Protein AF-0000000086051801 (afdb_homodimer)

Sequence (318 aa):
MKIIECPNLAPHGEIQTTNNCHLMLNDLSISDPLVLQMEPLRSIASLQKLIISLNDELVSFPNEAEQWFLKVSSSLCHLEFSHFKSLQSLPSTLESLSSLQSLFINSVPMLRELPNLPPSLKRLFILRDCHPELKERYREDGGSDRHKIAHIPLIYIRCMKIIECPNLAPHGEIQTTNNCHLMLNDLSISDPLVLQMEPLRSIASLQKLIISLNDELVSFPNEAEQWFLKVSSSLCHLEFSHFKSLQSLPSTLESLSSLQSLFINSVPMLRELPNLPPSLKRLFILRDCHPELKERYREDGGSDRHKIAHIPLIYIRC

Radius of gyration: 22.56 Å; Cα contacts (8 Å, |Δi|>4): 728; chains: 2; bounding box: 33×71×48 Å

Structure (mmCIF, N/CA/C/O backbone):
data_AF-0000000086051801-model_v1
#
loop_
_entity.id
_entity.type
_entity.pdbx_description
1 polymer 'Disease 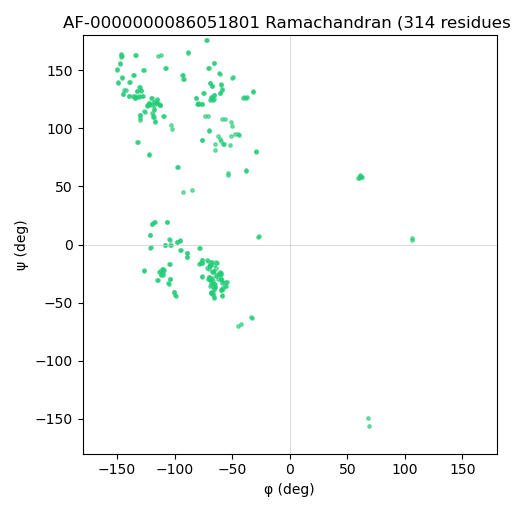resistance protein'
#
loop_
_atom_site.group_PDB
_atom_site.id
_atom_site.type_symbol
_atom_site.label_atom_id
_atom_site.label_alt_id
_atom_site.label_comp_id
_atom_site.label_asym_id
_atom_site.label_entity_id
_atom_site.label_seq_id
_atom_site.pdbx_PDB_ins_code
_atom_site.Cartn_x
_atom_site.Cartn_y
_atom_site.Cartn_z
_atom_site.occupancy
_atom_site.B_iso_or_equiv
_atom_site.auth_seq_id
_atom_site.auth_comp_id
_atom_site.auth_asym_id
_atom_site.auth_atom_id
_atom_site.pdbx_PDB_model_num
ATOM 1 N N . MET A 1 1 ? -4.926 -15.766 12.305 1 24.59 1 MET A N 1
ATOM 2 C CA . MET A 1 1 ? -4.156 -15.344 11.133 1 24.59 1 MET A CA 1
ATOM 3 C C . MET A 1 1 ? -2.799 -14.789 11.547 1 24.59 1 MET A C 1
ATOM 5 O O . MET A 1 1 ? -2.721 -13.82 12.305 1 24.59 1 MET A O 1
ATOM 9 N N . LYS A 1 2 ? -1.839 -15.617 11.516 1 34 2 LYS A N 1
ATOM 10 C CA . LYS A 1 2 ? -0.485 -15.336 11.984 1 34 2 LYS A CA 1
ATOM 11 C C . LYS A 1 2 ? 0.119 -14.148 11.234 1 34 2 LYS A C 1
ATOM 13 O O . LYS A 1 2 ? 0.13 -14.133 10 1 34 2 LYS A O 1
ATOM 18 N N . ILE A 1 3 ? 0.196 -13.141 11.969 1 34.06 3 ILE A N 1
ATOM 19 C CA . ILE A 1 3 ? 0.936 -11.977 11.508 1 34.06 3 ILE A CA 1
ATOM 20 C C . ILE A 1 3 ? 2.291 -12.406 10.953 1 34.06 3 ILE A C 1
ATOM 22 O O . ILE A 1 3 ? 3.102 -13 11.672 1 34.06 3 ILE A O 1
ATOM 26 N N . ILE A 1 4 ? 2.326 -12.586 9.688 1 38.5 4 ILE A N 1
ATOM 27 C CA . ILE A 1 4 ? 3.635 -12.844 9.094 1 38.5 4 ILE A CA 1
ATOM 28 C C . ILE A 1 4 ? 4.586 -11.695 9.422 1 38.5 4 ILE A C 1
ATOM 30 O O . ILE A 1 4 ? 4.367 -10.555 9 1 38.5 4 ILE A O 1
ATOM 34 N N . GLU A 1 5 ? 5.23 -11.852 10.625 1 42.25 5 GLU A N 1
ATOM 35 C CA . GLU A 1 5 ? 6.246 -10.859 10.961 1 42.25 5 GLU A CA 1
ATOM 36 C C . GLU A 1 5 ? 7.473 -11 10.07 1 42.25 5 GLU A C 1
ATOM 38 O O . GLU A 1 5 ? 8.023 -12.094 9.922 1 42.25 5 GLU A O 1
ATOM 43 N N . CYS A 1 6 ? 7.504 -10.18 9.07 1 50.5 6 CYS A N 1
ATOM 44 C CA . CYS A 1 6 ? 8.742 -10.117 8.297 1 50.5 6 CYS A CA 1
ATOM 45 C C . CYS A 1 6 ? 9.906 -9.648 9.164 1 50.5 6 CYS A C 1
ATOM 47 O O . CYS A 1 6 ? 9.852 -8.562 9.742 1 50.5 6 CYS A O 1
ATOM 49 N N . PRO A 1 7 ? 10.648 -10.586 9.75 1 47.59 7 PRO A N 1
ATOM 50 C CA . PRO A 1 7 ? 11.688 -10.273 10.742 1 47.59 7 PRO A CA 1
ATOM 51 C C . PRO A 1 7 ? 12.562 -9.094 10.32 1 47.59 7 PRO A C 1
ATOM 53 O O . PRO A 1 7 ? 12.992 -8.312 11.172 1 47.59 7 PRO A O 1
ATOM 56 N N . ASN A 1 8 ? 13.359 -9.25 9.352 1 44.44 8 ASN A N 1
ATOM 57 C CA . ASN A 1 8 ? 14.516 -8.43 9.016 1 44.44 8 ASN A CA 1
ATOM 58 C C . ASN A 1 8 ? 14.125 -7.215 8.188 1 44.44 8 ASN A C 1
ATOM 60 O O . ASN A 1 8 ? 14.414 -7.156 6.988 1 44.44 8 ASN A O 1
ATOM 64 N N . LEU A 1 9 ? 13.227 -6.734 8.688 1 40.19 9 LEU A N 1
ATOM 65 C CA . LEU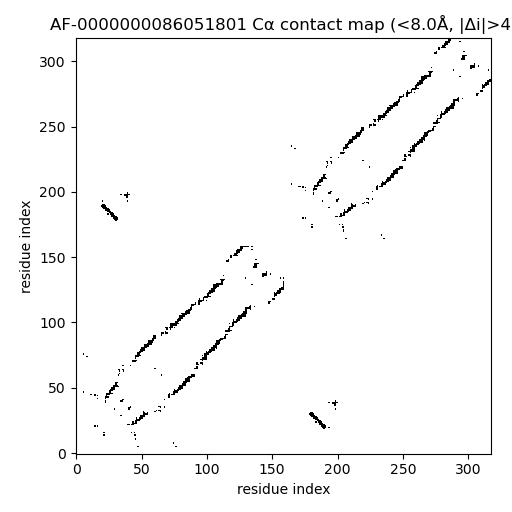 A 1 9 ? 12.867 -5.543 7.922 1 40.19 9 LEU A CA 1
ATOM 66 C C . LEU A 1 9 ? 13.977 -4.496 7.996 1 40.19 9 LEU A C 1
ATOM 68 O O . LEU A 1 9 ? 14.258 -3.959 9.07 1 40.19 9 LEU A O 1
ATOM 72 N N . ALA A 1 10 ? 15.016 -4.613 7.195 1 39.47 10 ALA A N 1
ATOM 73 C CA . ALA A 1 10 ? 15.852 -3.414 7.105 1 39.47 10 ALA A CA 1
ATOM 74 C C . ALA A 1 10 ? 14.992 -2.154 7.047 1 39.47 10 ALA A C 1
ATOM 76 O O . ALA A 1 10 ? 13.883 -2.172 6.496 1 39.47 10 ALA A O 1
ATOM 77 N N . PRO A 1 11 ? 15.297 -1.278 7.945 1 37.5 11 PRO A N 1
ATOM 78 C CA . PRO A 1 11 ? 14.609 0.005 7.805 1 37.5 11 PRO A CA 1
ATOM 79 C C . PRO A 1 11 ? 14.445 0.427 6.344 1 37.5 11 PRO A C 1
ATOM 81 O O . PRO A 1 11 ? 15.25 0.047 5.492 1 37.5 11 PRO A O 1
ATOM 84 N N . HIS A 1 12 ? 13.219 0.72 5.953 1 38.44 12 HIS A N 1
ATOM 85 C CA . HIS A 1 12 ? 12.906 1.268 4.637 1 38.44 12 HIS A CA 1
ATOM 86 C C . HIS A 1 12 ? 14.07 2.102 4.105 1 38.44 12 HIS A C 1
ATOM 88 O O . HIS A 1 12 ? 14.453 3.104 4.711 1 38.44 12 HIS A O 1
ATOM 94 N N . GLY A 1 13 ? 15.047 1.443 3.6 1 34.19 13 GLY A N 1
ATOM 95 C CA . GLY A 1 13 ? 16.094 2.236 2.967 1 34.19 13 GLY A CA 1
ATOM 96 C C . GLY A 1 13 ? 15.562 3.514 2.336 1 34.19 13 GLY A C 1
ATOM 97 O O . GLY A 1 13 ? 14.375 3.615 2.018 1 34.19 13 GLY A O 1
ATOM 98 N N . GLU A 1 14 ? 16.234 4.594 2.619 1 35.94 14 GLU A N 1
ATOM 99 C CA . GLU A 1 14 ? 16.094 5.855 1.904 1 35.94 14 GLU A CA 1
ATOM 100 C C . GLU A 1 14 ? 15.898 5.625 0.408 1 35.94 14 GLU A C 1
ATOM 102 O O . GLU A 1 14 ? 16.828 5.176 -0.278 1 35.94 14 GLU A O 1
ATOM 107 N N . ILE A 1 15 ? 14.844 5.008 0.062 1 39.12 15 ILE A N 1
ATOM 108 C CA . ILE A 1 15 ? 14.656 4.84 -1.374 1 39.12 15 ILE A CA 1
ATOM 109 C C . ILE A 1 15 ? 14.953 6.156 -2.092 1 39.12 15 ILE A C 1
ATOM 111 O O . ILE A 1 15 ? 14.297 7.168 -1.847 1 39.12 15 ILE A O 1
ATOM 115 N N . GLN A 1 16 ? 16.141 6.203 -2.518 1 35.09 16 GLN A N 1
ATOM 116 C CA . GLN A 1 16 ? 16.594 7.242 -3.43 1 35.09 16 GLN A CA 1
ATOM 117 C C . GLN A 1 16 ? 15.711 7.32 -4.668 1 35.09 16 GLN A C 1
ATOM 119 O O . GLN A 1 16 ? 15.719 6.414 -5.504 1 35.09 16 GLN A O 1
ATOM 124 N N . THR A 1 17 ? 14.445 7.574 -4.547 1 39.44 17 THR A N 1
ATOM 125 C CA . THR A 1 17 ? 13.688 7.734 -5.781 1 39.44 17 THR A CA 1
ATOM 126 C C . THR A 1 17 ? 14.367 8.742 -6.707 1 39.44 17 THR A C 1
ATOM 128 O O . THR A 1 17 ? 14.883 9.766 -6.254 1 39.44 17 THR A O 1
ATOM 131 N N . THR A 1 18 ? 14.93 8.352 -7.629 1 40.22 18 THR A N 1
ATOM 132 C CA . THR A 1 18 ? 15.414 9.305 -8.625 1 40.22 18 THR A CA 1
ATOM 133 C C . THR A 1 18 ? 14.461 10.484 -8.75 1 40.22 18 THR A C 1
ATOM 135 O O . THR A 1 18 ? 14.891 11.609 -9.023 1 40.22 18 THR A O 1
ATOM 138 N N . ASN A 1 19 ? 13.109 10.211 -9.195 1 47.28 19 ASN A N 1
ATOM 139 C CA . ASN A 1 19 ? 12.156 11.32 -9.227 1 47.28 19 ASN A CA 1
ATOM 140 C C . ASN A 1 19 ? 11.594 11.602 -7.836 1 47.28 19 ASN A C 1
ATOM 142 O O . ASN A 1 19 ? 11.492 10.695 -7.004 1 47.28 19 ASN A O 1
ATOM 146 N N . ASN A 1 20 ? 11.766 12.836 -7.262 1 52.94 20 ASN A N 1
ATOM 147 C CA . ASN A 1 20 ? 11.422 13.508 -6.016 1 52.94 20 ASN A CA 1
ATOM 148 C C . ASN A 1 20 ? 10.156 12.922 -5.395 1 52.94 20 ASN A C 1
ATOM 150 O O . ASN A 1 20 ? 9.523 13.555 -4.551 1 52.94 20 ASN A O 1
ATOM 154 N N . CYS A 1 21 ? 9.641 11.742 -6.059 1 60.72 21 CYS A N 1
ATOM 155 C CA . CYS A 1 21 ? 8.391 11.273 -5.465 1 60.72 21 CYS A CA 1
ATOM 156 C C . CYS A 1 21 ? 8.625 10.07 -4.57 1 60.72 21 CYS A C 1
ATOM 158 O O . CYS A 1 21 ? 9.148 9.047 -5.02 1 60.72 21 CYS A O 1
ATOM 160 N N . HIS A 1 22 ? 8.672 10.375 -3.344 1 77.31 22 HIS A N 1
ATOM 161 C CA . HIS A 1 22 ? 8.758 9.328 -2.334 1 77.31 22 HIS A CA 1
ATOM 162 C C . HIS A 1 22 ? 7.441 8.562 -2.215 1 77.31 22 HIS A C 1
ATOM 164 O O . HIS A 1 22 ? 6.375 9.172 -2.098 1 77.31 22 HIS A O 1
ATOM 170 N N . LEU A 1 23 ? 7.484 7.277 -2.664 1 83.81 23 LEU A N 1
ATOM 171 C CA . LEU A 1 23 ? 6.332 6.398 -2.496 1 83.81 23 LEU A CA 1
ATOM 172 C C . LEU A 1 23 ? 6.719 5.133 -1.739 1 83.81 23 LEU A C 1
ATOM 174 O O . LEU A 1 23 ? 7.672 4.441 -2.119 1 83.81 23 LEU A O 1
ATOM 178 N N . MET A 1 24 ? 6.016 4.992 -0.566 1 86.38 24 MET A N 1
ATOM 179 C CA . MET A 1 24 ? 6.266 3.785 0.218 1 86.38 24 MET A CA 1
ATOM 180 C C . MET A 1 24 ? 4.953 3.107 0.604 1 86.38 24 MET A C 1
ATOM 182 O O . MET A 1 24 ? 3.977 3.781 0.939 1 86.38 24 MET A O 1
ATOM 186 N N . LEU A 1 25 ? 4.965 1.851 0.436 1 88.69 25 LEU A N 1
ATOM 187 C CA . LEU A 1 25 ? 3.857 1.028 0.908 1 88.69 25 LEU A CA 1
ATOM 188 C C . LEU A 1 25 ? 4.352 -0.338 1.371 1 88.69 25 LEU A C 1
ATOM 190 O O . LEU A 1 25 ? 5.48 -0.732 1.062 1 88.69 25 LEU A O 1
ATOM 194 N N . ASN A 1 26 ? 3.463 -0.992 2.184 1 90.06 26 ASN A N 1
ATOM 195 C CA . ASN A 1 26 ? 3.881 -2.281 2.723 1 90.06 26 ASN A CA 1
ATOM 196 C C . ASN A 1 26 ? 3.184 -3.439 2.012 1 90.06 26 ASN A C 1
ATOM 198 O O . ASN A 1 26 ? 3.736 -4.535 1.916 1 90.06 26 ASN A O 1
ATOM 202 N N . ASP A 1 27 ? 2.047 -3.24 1.64 1 93.56 27 ASP A N 1
ATOM 203 C CA . ASP A 1 27 ? 1.262 -4.289 0.996 1 93.56 27 ASP A CA 1
ATOM 204 C C . ASP A 1 27 ? 0.531 -3.752 -0.233 1 93.56 27 ASP A C 1
ATOM 206 O O . ASP A 1 27 ? 0.137 -2.584 -0.265 1 93.56 27 ASP A O 1
ATOM 210 N N . LEU A 1 28 ? 0.42 -4.625 -1.182 1 93.38 28 LEU A N 1
ATOM 211 C CA . LEU A 1 28 ? -0.239 -4.273 -2.434 1 93.38 28 LEU A CA 1
ATOM 212 C C . LEU A 1 28 ? -1.008 -5.465 -2.998 1 93.38 28 LEU A C 1
ATOM 214 O O . LEU A 1 28 ? -0.506 -6.59 -2.996 1 93.38 28 LEU A O 1
ATOM 218 N N . SER A 1 29 ? -2.26 -5.285 -3.344 1 93.94 29 SER A N 1
ATOM 219 C CA . SER A 1 29 ? -3.064 -6.273 -4.055 1 93.94 29 SER A CA 1
ATOM 220 C C . SER A 1 29 ? -3.516 -5.742 -5.414 1 93.94 29 SER A C 1
ATOM 222 O O . SER A 1 29 ? -4.137 -4.68 -5.496 1 93.94 29 SER A O 1
ATOM 224 N N . ILE A 1 30 ? -3.182 -6.441 -6.43 1 92.56 30 ILE A N 1
ATOM 225 C CA . ILE A 1 30 ? -3.527 -6.004 -7.777 1 92.56 30 ILE A CA 1
ATOM 226 C C . ILE A 1 30 ? -4.098 -7.176 -8.57 1 92.56 30 ILE A C 1
ATOM 228 O O . ILE A 1 30 ? -3.928 -8.336 -8.188 1 92.56 30 ILE A O 1
ATOM 232 N N . SER A 1 31 ? -4.785 -6.879 -9.695 1 92.38 31 SER A N 1
ATOM 233 C CA . SER A 1 31 ? -5.281 -7.938 -10.562 1 92.38 31 SER A CA 1
ATOM 234 C C . SER A 1 31 ? -4.418 -8.078 -11.812 1 92.38 31 SER A C 1
ATOM 236 O O . SER A 1 31 ? -4.305 -9.172 -12.375 1 92.38 31 SER A O 1
ATOM 238 N N . ASP A 1 32 ? -3.814 -7 -12.25 1 90.38 32 ASP A N 1
ATOM 239 C CA . ASP A 1 32 ? -3.002 -6.953 -13.461 1 90.38 32 ASP A CA 1
ATOM 240 C C . ASP A 1 32 ? -1.554 -6.59 -13.141 1 90.38 32 ASP A C 1
ATOM 242 O O . ASP A 1 32 ? -1.27 -5.465 -12.727 1 90.38 32 ASP A O 1
ATOM 246 N N . PRO A 1 33 ? -0.633 -7.547 -13.422 1 92.62 33 PRO A N 1
ATOM 247 C CA . PRO A 1 33 ? 0.768 -7.27 -13.094 1 92.62 33 PRO A CA 1
ATOM 248 C C . PRO A 1 33 ? 1.336 -6.094 -13.891 1 92.62 33 PRO A C 1
ATOM 250 O O . PRO A 1 33 ? 2.352 -5.512 -13.5 1 92.62 33 PRO A O 1
ATOM 253 N N . LEU A 1 34 ? 0.691 -5.676 -14.938 1 88.94 34 LEU A N 1
ATOM 254 C CA . LEU A 1 34 ? 1.187 -4.578 -15.758 1 88.94 34 LEU A CA 1
ATOM 255 C C . LEU A 1 34 ? 1.09 -3.252 -15.016 1 88.94 34 LEU A C 1
ATOM 257 O O . LEU A 1 34 ? 1.793 -2.295 -15.352 1 88.94 34 LEU A O 1
ATOM 261 N N . VAL A 1 35 ? 0.266 -3.234 -13.977 1 90.31 35 VAL A N 1
ATOM 262 C CA . VAL A 1 35 ? 0.092 -2.008 -13.203 1 90.31 35 VAL A CA 1
ATOM 263 C C . VAL A 1 35 ? 1.39 -1.668 -12.469 1 90.31 35 VAL A C 1
ATOM 265 O O . VAL A 1 35 ? 1.666 -0.498 -12.195 1 90.31 35 VAL A O 1
ATOM 268 N N . LEU A 1 36 ? 2.217 -2.678 -12.234 1 90.81 36 LEU A N 1
ATOM 269 C CA . LEU A 1 36 ? 3.48 -2.494 -11.531 1 90.81 36 LEU A CA 1
ATOM 270 C C . LEU A 1 36 ? 4.457 -1.676 -12.367 1 90.81 36 LEU A C 1
ATOM 272 O O . LEU A 1 36 ? 5.434 -1.136 -11.836 1 90.81 36 LEU A O 1
ATOM 276 N N . GLN A 1 37 ? 4.148 -1.545 -13.625 1 88.56 37 GLN A N 1
ATOM 277 C CA . GLN A 1 37 ? 5.027 -0.799 -14.523 1 88.56 37 GLN A CA 1
ATOM 278 C C . GLN A 1 37 ? 4.574 0.653 -14.656 1 88.56 37 GLN A C 1
ATOM 280 O O . GLN A 1 37 ? 5.234 1.456 -15.312 1 88.56 37 GLN A O 1
ATOM 285 N N . MET A 1 38 ? 3.494 0.929 -14.07 1 86.69 38 MET A N 1
ATOM 286 C CA . MET A 1 38 ? 2.963 2.287 -14.133 1 86.69 38 MET A CA 1
ATOM 287 C C . MET A 1 38 ? 3.451 3.117 -12.953 1 86.69 38 MET A C 1
ATOM 289 O O . MET A 1 38 ? 3.518 2.623 -11.82 1 86.69 38 MET A O 1
ATOM 293 N N . GLU A 1 39 ? 3.717 4.398 -13.336 1 85 39 GLU A N 1
ATOM 294 C CA . GLU A 1 39 ? 3.941 5.316 -12.227 1 85 39 GLU A CA 1
ATOM 295 C C . GLU A 1 39 ? 2.652 5.57 -11.453 1 85 39 GLU A C 1
ATOM 297 O O . GLU A 1 39 ? 1.566 5.598 -12.031 1 85 39 GLU A O 1
ATOM 302 N N . PRO A 1 40 ? 2.713 5.625 -10.133 1 85.44 40 PRO A N 1
ATOM 303 C CA . PRO A 1 40 ? 3.941 5.695 -9.336 1 85.44 40 PRO A CA 1
ATOM 304 C C . PRO A 1 40 ? 4.406 4.328 -8.844 1 85.44 40 PRO A C 1
ATOM 306 O O . PRO A 1 40 ? 5.453 4.223 -8.203 1 85.44 40 PRO A O 1
ATOM 309 N N . LEU A 1 41 ? 3.783 3.227 -9.188 1 88.81 41 LEU A N 1
ATOM 310 C CA . LEU A 1 41 ? 4.105 1.903 -8.664 1 88.81 41 LEU A CA 1
ATOM 311 C C . LEU A 1 41 ? 5.449 1.419 -9.203 1 88.81 41 LEU A C 1
ATOM 313 O O . LEU A 1 41 ? 6.176 0.7 -8.516 1 88.81 41 LEU A O 1
ATOM 317 N N . ARG A 1 42 ? 5.715 1.931 -10.359 1 88.69 42 ARG A N 1
ATOM 318 C CA . ARG A 1 42 ? 6.969 1.55 -11 1 88.69 42 ARG A CA 1
ATOM 319 C C . ARG A 1 42 ? 8.164 1.965 -10.141 1 88.69 42 ARG A C 1
ATOM 321 O O . ARG A 1 42 ? 9.195 1.293 -10.148 1 88.69 42 ARG A O 1
ATOM 328 N N . SER A 1 43 ? 7.98 2.961 -9.336 1 84.88 43 SER A N 1
ATOM 329 C CA . SER A 1 43 ? 9.102 3.57 -8.617 1 84.88 43 SER A CA 1
ATOM 330 C C . SER A 1 43 ? 9.211 3.027 -7.199 1 84.88 43 SER A C 1
ATOM 332 O O . SER A 1 43 ? 10.094 3.438 -6.441 1 84.88 43 SER A O 1
ATOM 334 N N . ILE A 1 44 ? 8.367 2.119 -6.875 1 88.06 44 ILE A N 1
ATOM 335 C CA . ILE A 1 44 ? 8.438 1.515 -5.547 1 88.06 44 ILE A CA 1
ATOM 336 C C . ILE A 1 44 ? 9.734 0.717 -5.414 1 88.06 44 ILE A C 1
ATOM 338 O O . ILE A 1 44 ? 10.062 -0.096 -6.281 1 88.06 44 ILE A O 1
ATOM 342 N N . ALA A 1 45 ? 10.422 1.075 -4.277 1 84.69 45 ALA A N 1
ATOM 343 C CA . ALA A 1 45 ? 11.703 0.396 -4.102 1 84.69 45 ALA A CA 1
ATOM 344 C C . ALA A 1 45 ? 11.602 -0.698 -3.041 1 84.69 45 ALA A C 1
ATOM 346 O O . ALA A 1 45 ? 12.477 -1.562 -2.947 1 84.69 45 ALA A O 1
ATOM 347 N N . SER A 1 46 ? 10.594 -0.607 -2.303 1 90.31 46 SER A N 1
ATOM 348 C CA . SER A 1 46 ? 10.438 -1.592 -1.238 1 90.31 46 SER A CA 1
ATOM 349 C C . SER A 1 46 ? 8.969 -1.96 -1.042 1 90.31 46 SER A C 1
ATOM 351 O O . SER A 1 46 ? 8.094 -1.088 -1.057 1 90.31 46 SER A O 1
ATOM 353 N N . LEU A 1 47 ? 8.703 -3.213 -0.949 1 94 47 LEU A N 1
ATOM 354 C CA . LEU A 1 47 ? 7.379 -3.783 -0.725 1 94 47 LEU A CA 1
ATOM 355 C C . LEU A 1 47 ? 7.473 -5.09 0.058 1 94 47 LEU A C 1
ATOM 357 O O . LEU A 1 47 ? 8.344 -5.922 -0.217 1 94 47 LEU A O 1
ATOM 361 N N . GLN A 1 48 ? 6.566 -5.293 0.995 1 95.81 48 GLN A N 1
ATOM 362 C CA . GLN A 1 48 ? 6.688 -6.48 1.836 1 95.81 48 GLN A CA 1
ATOM 363 C C . GLN A 1 48 ? 5.746 -7.586 1.368 1 95.81 48 GLN A C 1
ATOM 365 O O . GLN A 1 48 ? 6.102 -8.766 1.396 1 95.81 48 GLN A O 1
ATOM 370 N N . LYS A 1 49 ? 4.605 -7.188 1.029 1 97.06 49 LYS A N 1
ATOM 371 C CA . LYS A 1 49 ? 3.584 -8.156 0.655 1 97.06 49 LYS A CA 1
ATOM 372 C C . LYS A 1 49 ? 2.922 -7.777 -0.666 1 97.06 49 LYS A C 1
ATOM 374 O O . LYS A 1 49 ? 2.447 -6.652 -0.827 1 97.06 49 LYS A O 1
ATOM 379 N N . LEU A 1 50 ? 2.896 -8.734 -1.598 1 96.88 50 LEU A N 1
ATOM 380 C CA . LEU A 1 50 ? 2.254 -8.523 -2.891 1 96.88 50 LEU A CA 1
ATOM 381 C C . LEU A 1 50 ? 1.269 -9.641 -3.199 1 96.88 50 LEU A C 1
ATOM 383 O O . LEU A 1 50 ? 1.612 -10.82 -3.096 1 96.88 50 LEU A O 1
ATOM 387 N N . ILE A 1 51 ? 0.042 -9.266 -3.525 1 96.75 51 ILE A N 1
ATOM 388 C CA . ILE A 1 51 ? -0.988 -10.195 -3.963 1 96.75 51 ILE A CA 1
ATOM 389 C C . ILE A 1 51 ? -1.428 -9.852 -5.383 1 96.75 51 ILE A C 1
ATOM 391 O O . ILE A 1 51 ? -1.838 -8.719 -5.656 1 96.75 51 ILE A O 1
ATOM 395 N N . ILE A 1 52 ? -1.271 -10.781 -6.277 1 95.88 52 ILE A N 1
ATOM 396 C CA . ILE A 1 52 ? -1.79 -10.633 -7.633 1 95.88 52 ILE A CA 1
ATOM 397 C C . ILE A 1 52 ? -2.898 -11.656 -7.875 1 95.88 52 ILE A C 1
ATOM 399 O O . ILE A 1 52 ? -2.678 -12.867 -7.746 1 95.88 52 ILE A O 1
ATOM 403 N N . SER A 1 53 ? -4.07 -11.133 -8.188 1 95.25 53 SER A N 1
ATOM 404 C CA . SER A 1 53 ? -5.188 -12.07 -8.219 1 95.25 53 SER A CA 1
ATOM 405 C C . SER A 1 53 ? -6.211 -11.68 -9.281 1 95.25 53 SER A C 1
ATOM 407 O O . SER A 1 53 ? -6.129 -10.594 -9.852 1 95.25 53 SER A O 1
ATOM 409 N N . LEU A 1 54 ? -7.074 -12.578 -9.633 1 91.31 54 LEU A N 1
ATOM 410 C CA . LEU A 1 54 ? -8.266 -12.359 -10.445 1 91.31 54 LEU A CA 1
ATOM 411 C C . LEU A 1 54 ? -7.898 -11.867 -11.836 1 91.31 54 LEU A C 1
ATOM 413 O O . LEU A 1 54 ? -8.391 -10.828 -12.281 1 91.31 54 LEU A O 1
ATOM 417 N N . ASN A 1 55 ? -7.113 -12.688 -12.484 1 92.81 55 ASN A N 1
ATOM 418 C CA . ASN A 1 55 ? -6.73 -12.406 -13.867 1 92.81 55 ASN A CA 1
ATOM 419 C C . ASN A 1 55 ? -6.953 -13.617 -14.766 1 92.81 55 ASN A C 1
ATOM 421 O O . ASN A 1 55 ? -6.234 -14.609 -14.672 1 92.81 55 ASN A O 1
ATOM 425 N N . ASP A 1 56 ? -7.871 -13.594 -15.664 1 92.31 56 ASP A N 1
ATOM 426 C CA . ASP A 1 56 ? -8.273 -14.727 -16.5 1 92.31 56 ASP A CA 1
ATOM 427 C C . ASP A 1 56 ? -7.449 -14.789 -17.781 1 92.31 56 ASP A C 1
ATOM 429 O O . ASP A 1 56 ? -7.449 -15.805 -18.469 1 92.31 56 ASP A O 1
ATOM 433 N N . GLU A 1 57 ? -6.707 -13.734 -18.031 1 93.31 57 GLU A N 1
ATOM 434 C CA . GLU A 1 57 ? -6.148 -13.602 -19.375 1 93.31 57 GLU A CA 1
ATOM 435 C C . GLU A 1 57 ? -4.637 -13.812 -19.375 1 93.31 57 GLU A C 1
ATOM 437 O O . GLU A 1 57 ? -4.062 -14.234 -20.375 1 93.31 57 GLU A O 1
ATOM 442 N N . LEU A 1 58 ? -3.988 -13.594 -18.312 1 94.75 58 LEU A N 1
ATOM 443 C CA . LEU A 1 58 ? -2.529 -13.625 -18.281 1 94.75 58 LEU A CA 1
ATOM 444 C C . LEU A 1 58 ? -2.012 -15.047 -18.469 1 94.75 58 LEU A C 1
ATOM 446 O O . LEU A 1 58 ? -2.42 -15.961 -17.766 1 94.75 58 LEU A O 1
ATOM 450 N N . VAL A 1 59 ? -1.188 -15.234 -19.422 1 96.81 59 VAL A N 1
ATOM 451 C CA . VAL A 1 59 ? -0.634 -16.547 -19.75 1 96.81 59 VAL A CA 1
ATOM 452 C C . VAL A 1 59 ? 0.762 -16.672 -19.141 1 96.81 59 VAL A C 1
ATOM 454 O O . VAL A 1 59 ? 1.126 -17.734 -18.625 1 96.81 59 VAL A O 1
ATOM 457 N N . SER A 1 60 ? 1.484 -15.594 -19.312 1 96.31 60 SER A N 1
ATOM 458 C CA . SER A 1 60 ? 2.82 -15.492 -18.734 1 96.31 60 SER A CA 1
ATOM 459 C C . SER A 1 60 ? 3.143 -14.047 -18.344 1 96.31 60 SER A C 1
ATOM 461 O O . SER A 1 60 ? 2.578 -13.109 -18.906 1 96.31 60 SER A O 1
ATOM 463 N N . PHE A 1 61 ? 4.023 -13.859 -17.438 1 95.44 61 PHE A N 1
ATOM 464 C CA . PHE A 1 61 ? 4.383 -12.516 -17 1 95.44 61 PHE A CA 1
ATOM 465 C C . PHE A 1 61 ? 5.262 -11.828 -18.047 1 95.44 61 PHE A C 1
ATOM 467 O O . PHE A 1 61 ? 6.25 -12.406 -18.5 1 95.44 61 PHE A O 1
ATOM 474 N N . PRO A 1 62 ? 4.855 -10.617 -18.359 1 92.44 62 PRO A N 1
ATOM 475 C CA . PRO A 1 62 ? 5.707 -9.852 -19.266 1 92.44 62 PRO A CA 1
ATOM 476 C C . PRO A 1 62 ? 7.066 -9.516 -18.656 1 92.44 62 PRO A C 1
ATOM 478 O O . PRO A 1 62 ? 7.207 -9.461 -17.438 1 92.44 62 PRO A O 1
ATOM 481 N N . ASN A 1 63 ? 8.023 -9.289 -19.531 1 91.81 63 ASN A N 1
ATOM 482 C CA . ASN A 1 63 ? 9.383 -8.977 -19.125 1 91.81 63 ASN A CA 1
ATOM 483 C C . ASN A 1 63 ? 9.422 -7.762 -18.203 1 91.81 63 ASN A C 1
ATOM 485 O O . ASN A 1 63 ? 10.172 -7.738 -17.234 1 91.81 63 ASN A O 1
ATOM 489 N N . GLU A 1 64 ? 8.57 -6.852 -18.469 1 88.69 64 GLU A N 1
ATOM 490 C CA . GLU A 1 64 ? 8.531 -5.621 -17.672 1 88.69 64 GLU A CA 1
ATOM 491 C C . GLU A 1 64 ? 8.094 -5.902 -16.25 1 88.69 64 GLU A C 1
ATOM 493 O O . GLU A 1 64 ? 8.672 -5.363 -15.297 1 88.69 64 GLU A O 1
ATOM 498 N N . ALA A 1 65 ? 7.141 -6.723 -16.109 1 89.94 65 ALA A N 1
ATOM 499 C CA . ALA A 1 65 ? 6.668 -7.078 -14.773 1 89.94 65 ALA A CA 1
ATOM 500 C C . ALA A 1 65 ? 7.711 -7.906 -14.023 1 89.94 65 ALA A C 1
ATOM 502 O O . ALA A 1 65 ? 7.902 -7.73 -12.82 1 89.94 65 ALA A O 1
ATOM 503 N N . GLU A 1 66 ? 8.383 -8.711 -14.766 1 93.5 66 GLU A N 1
ATOM 504 C CA . GLU A 1 66 ? 9.43 -9.531 -14.148 1 93.5 66 GLU A CA 1
ATOM 505 C C . GLU A 1 66 ? 10.562 -8.664 -13.617 1 93.5 66 GLU A C 1
ATOM 507 O O . GLU A 1 66 ? 11.094 -8.93 -12.531 1 93.5 66 GLU A O 1
ATOM 512 N N . GLN A 1 67 ? 10.867 -7.594 -14.344 1 92.88 67 GLN A N 1
ATOM 513 C CA . GLN A 1 67 ? 11.93 -6.688 -13.93 1 92.88 67 GLN A CA 1
ATOM 514 C C . GLN A 1 67 ? 11.555 -5.941 -12.656 1 92.88 67 GLN A C 1
ATOM 516 O O . GLN A 1 67 ? 12.422 -5.641 -11.828 1 92.88 67 GLN A O 1
ATOM 521 N N . TRP A 1 68 ? 10.289 -5.672 -12.531 1 94.06 68 TRP A N 1
ATOM 522 C CA . TRP A 1 68 ? 9.812 -4.992 -11.328 1 94.06 68 TRP A CA 1
ATOM 523 C C . TRP A 1 68 ? 10.133 -5.809 -10.078 1 94.06 68 TRP A C 1
ATOM 525 O O . TRP A 1 68 ? 10.555 -5.258 -9.062 1 94.06 68 TRP A O 1
ATOM 535 N N . PHE A 1 69 ? 10 -7.16 -10.156 1 95.44 69 PHE A N 1
ATOM 536 C CA . PHE A 1 69 ? 10.266 -8.055 -9.039 1 95.44 69 PHE A CA 1
ATOM 537 C C . PHE A 1 69 ? 11.711 -7.93 -8.57 1 95.44 69 PHE A C 1
ATOM 539 O O . PHE A 1 69 ? 11.992 -8.039 -7.375 1 95.44 69 PHE A O 1
ATOM 546 N N . LEU A 1 70 ? 12.562 -7.605 -9.477 1 95.06 70 LEU A N 1
ATOM 547 C CA . LEU A 1 70 ? 13.977 -7.48 -9.117 1 95.06 70 LEU A CA 1
ATOM 548 C C . LEU A 1 70 ? 14.203 -6.273 -8.219 1 95.06 70 LEU A C 1
ATOM 550 O O . LEU A 1 70 ? 15.062 -6.305 -7.34 1 95.06 70 LEU A O 1
ATOM 554 N N . LYS A 1 71 ? 13.391 -5.266 -8.398 1 92.25 71 LYS A N 1
ATOM 555 C CA . LYS A 1 71 ? 13.531 -4.031 -7.629 1 92.25 71 LYS A CA 1
ATOM 556 C C . LYS A 1 71 ? 13.141 -4.242 -6.168 1 92.25 71 LYS A C 1
ATOM 558 O O . LYS A 1 71 ? 13.68 -3.592 -5.273 1 92.25 71 LYS A O 1
ATOM 563 N N . VAL A 1 72 ? 12.234 -5.18 -5.977 1 93.94 72 VAL A N 1
ATOM 564 C CA . VAL A 1 72 ? 11.742 -5.402 -4.617 1 93.94 72 VAL A CA 1
ATOM 565 C C . VAL A 1 72 ? 12.32 -6.703 -4.07 1 93.94 72 VAL A C 1
ATOM 567 O O . VAL A 1 72 ? 11.789 -7.273 -3.117 1 93.94 72 VAL A O 1
ATOM 570 N N . SER A 1 73 ? 13.406 -7.184 -4.672 1 96.25 73 SER A N 1
ATOM 571 C CA . SER A 1 73 ? 13.961 -8.516 -4.422 1 96.25 73 SER A CA 1
ATOM 572 C C . SER A 1 73 ? 14.445 -8.648 -2.982 1 96.25 73 SER A C 1
ATOM 574 O O . SER A 1 73 ? 14.391 -9.734 -2.402 1 96.25 73 SER A O 1
ATOM 576 N N . SER A 1 74 ? 14.828 -7.57 -2.322 1 96.38 74 SER A N 1
ATOM 577 C CA . SER A 1 74 ? 15.391 -7.641 -0.978 1 96.38 74 SER A CA 1
ATOM 578 C C . SER A 1 74 ? 14.375 -7.199 0.072 1 96.38 74 SER A C 1
ATOM 580 O O . SER A 1 74 ? 14.711 -7.082 1.253 1 96.38 74 SER A O 1
ATOM 582 N N . SER A 1 75 ? 13.125 -6.902 -0.353 1 95.44 75 SER A N 1
ATOM 583 C CA . SER A 1 75 ? 12.141 -6.414 0.612 1 95.44 75 SER A CA 1
ATOM 584 C C . SER A 1 75 ? 10.867 -7.25 0.579 1 95.44 75 SER A C 1
ATOM 586 O O . SER A 1 75 ? 10.148 -7.34 1.578 1 95.44 75 SER A O 1
ATOM 588 N N . LEU A 1 76 ? 10.625 -7.918 -0.489 1 96.81 76 LEU A N 1
ATOM 589 C CA . LEU A 1 76 ? 9.391 -8.68 -0.635 1 96.81 76 LEU A CA 1
ATOM 590 C C . LEU A 1 76 ? 9.453 -9.977 0.17 1 96.81 76 LEU A C 1
ATOM 592 O O . LEU A 1 76 ? 10.289 -10.844 -0.105 1 96.81 76 LEU A O 1
ATOM 596 N N . CYS A 1 77 ? 8.492 -10.148 1.138 1 97.75 77 CYS A N 1
ATOM 597 C CA . CYS A 1 77 ? 8.547 -11.297 2.035 1 97.75 77 CYS A CA 1
ATOM 598 C C . CYS A 1 77 ? 7.398 -12.258 1.764 1 97.75 77 CYS A C 1
ATOM 600 O O . CYS A 1 77 ? 7.512 -13.453 2.023 1 97.75 77 CYS A O 1
ATOM 602 N N . HIS A 1 78 ? 6.344 -11.711 1.23 1 98.25 78 HIS A N 1
ATOM 603 C CA . HIS A 1 78 ? 5.137 -12.5 0.997 1 98.25 78 HIS A CA 1
ATOM 604 C C . HIS A 1 78 ? 4.578 -12.25 -0.399 1 98.25 78 HIS A C 1
ATOM 606 O O . HIS A 1 78 ? 4.348 -11.102 -0.782 1 98.25 78 HIS A O 1
ATOM 612 N N . LEU A 1 79 ? 4.383 -13.367 -1.133 1 98.44 79 LEU A N 1
ATOM 613 C CA . LEU A 1 79 ? 3.879 -13.258 -2.498 1 98.44 79 LEU A CA 1
ATOM 614 C C . LEU A 1 79 ? 2.744 -14.25 -2.732 1 98.44 79 LEU A C 1
ATOM 616 O O . LEU A 1 79 ? 2.838 -15.414 -2.336 1 98.44 79 LEU A O 1
ATOM 620 N N . GLU A 1 80 ? 1.638 -13.75 -3.322 1 98.25 80 GLU A N 1
ATOM 621 C CA . GLU A 1 80 ? 0.501 -14.617 -3.625 1 98.25 80 GLU A CA 1
ATOM 622 C C . GLU A 1 80 ? 0.064 -14.469 -5.078 1 98.25 80 GLU A C 1
ATOM 624 O O . GLU A 1 80 ? -0.055 -13.352 -5.586 1 98.25 80 GLU A O 1
ATOM 629 N N . PHE A 1 81 ? -0.118 -15.562 -5.73 1 97.62 81 PHE A N 1
ATOM 630 C CA . PHE A 1 81 ? -0.811 -15.648 -7.012 1 97.62 81 PHE A CA 1
ATOM 631 C C . PHE A 1 81 ? -2.125 -16.406 -6.867 1 97.62 81 PHE A C 1
ATOM 633 O O . PHE A 1 81 ? -2.131 -17.594 -6.508 1 97.62 81 PHE A O 1
ATOM 640 N N . SER A 1 82 ? -3.18 -15.688 -7.203 1 96.62 82 SER A N 1
ATOM 641 C CA . SER A 1 82 ? -4.449 -16.359 -6.969 1 96.62 82 SER A CA 1
ATOM 642 C C . SER A 1 82 ? -5.43 -16.109 -8.109 1 96.62 82 SER A C 1
ATOM 644 O O . SER A 1 82 ? -5.512 -15 -8.633 1 96.62 82 SER A O 1
ATOM 646 N N . HIS A 1 83 ? -6.188 -17.125 -8.516 1 96 83 HIS A N 1
ATOM 647 C CA . HIS A 1 83 ? -7.293 -17.047 -9.469 1 96 83 HIS A CA 1
ATOM 648 C C . HIS A 1 83 ? -6.824 -16.547 -10.828 1 96 83 HIS A C 1
ATOM 650 O O . HIS A 1 83 ? -7.359 -15.562 -11.344 1 96 83 HIS A O 1
ATOM 656 N N . PHE A 1 84 ? -5.863 -17.359 -11.359 1 96 84 PHE A N 1
ATOM 657 C CA . PHE A 1 84 ? -5.41 -17.188 -12.734 1 96 84 PHE A CA 1
ATOM 658 C C . PHE A 1 84 ? -5.898 -18.328 -13.617 1 96 84 PHE A C 1
ATOM 660 O O . PHE A 1 84 ? -5.395 -19.438 -13.531 1 96 84 PHE A O 1
ATOM 667 N N . LYS A 1 85 ? -6.773 -18.094 -14.484 1 95.88 85 LYS A N 1
ATOM 668 C CA . LYS A 1 85 ? -7.383 -19.156 -15.281 1 95.88 85 LYS A CA 1
ATOM 669 C C . LYS A 1 85 ? -6.438 -19.641 -16.375 1 95.88 85 LYS A C 1
ATOM 671 O O . LYS A 1 85 ? -6.473 -20.797 -16.766 1 95.88 85 LYS A O 1
ATOM 676 N N . SER A 1 86 ? -5.527 -18.75 -16.828 1 97.25 86 SER A N 1
ATOM 677 C CA . SER A 1 86 ? -4.758 -19.078 -18.031 1 97.25 86 SER A CA 1
ATOM 678 C C . SER A 1 86 ? -3.262 -19.078 -17.734 1 97.25 86 SER A C 1
ATOM 680 O O . SER A 1 86 ? -2.457 -19.438 -18.594 1 97.25 86 SER A O 1
ATOM 682 N N . LEU A 1 87 ? -2.861 -18.75 -16.547 1 97.38 87 LEU A N 1
ATOM 683 C CA . LEU A 1 87 ? -1.45 -18.578 -16.219 1 97.38 87 LEU A CA 1
ATOM 684 C C . LEU A 1 87 ? -0.704 -19.906 -16.328 1 97.38 87 LEU A C 1
ATOM 686 O O . LEU A 1 87 ? -1.058 -20.875 -15.648 1 97.38 87 LEU A O 1
ATOM 690 N N . GLN A 1 88 ? 0.333 -19.922 -17.109 1 97.56 88 GLN A N 1
ATOM 691 C CA . GLN A 1 88 ? 1.056 -21.156 -17.375 1 97.56 88 GLN A CA 1
ATOM 692 C C . GLN A 1 88 ? 2.438 -21.141 -16.734 1 97.56 88 GLN A C 1
ATOM 694 O O . GLN A 1 88 ? 3.078 -22.172 -16.578 1 97.56 88 GLN A O 1
ATOM 699 N N . SER A 1 89 ? 2.844 -19.891 -16.484 1 97 89 SER A N 1
ATOM 700 C CA . SER A 1 89 ? 4.172 -19.781 -15.891 1 97 89 SER A CA 1
ATOM 701 C C . SER A 1 89 ? 4.25 -18.609 -14.922 1 97 89 SER A C 1
ATOM 703 O O . SER A 1 89 ? 3.633 -17.578 -15.148 1 97 89 SER A O 1
ATOM 705 N N . LEU A 1 90 ? 5.023 -18.828 -13.797 1 97.44 90 LEU A N 1
ATOM 706 C CA . LEU A 1 90 ? 5.34 -17.75 -12.867 1 97.44 90 LEU A CA 1
ATOM 707 C C . LEU A 1 90 ? 6.605 -17.016 -13.289 1 97.44 90 LEU A C 1
ATOM 709 O O . LEU A 1 90 ? 7.332 -17.484 -14.172 1 97.44 90 LEU A O 1
ATOM 713 N N . PRO A 1 91 ? 6.801 -15.844 -12.703 1 96.31 91 PRO A N 1
ATOM 714 C CA . PRO A 1 91 ? 8 -15.102 -13.078 1 96.31 91 PRO A CA 1
ATOM 715 C C . PRO A 1 91 ? 9.289 -15.875 -12.812 1 96.31 91 PRO A C 1
ATOM 717 O O . PRO A 1 91 ? 9.469 -16.422 -11.727 1 96.31 91 PRO A O 1
ATOM 720 N N . SER A 1 92 ? 10.172 -15.875 -13.797 1 95.62 92 SER A N 1
ATOM 721 C CA . SER A 1 92 ? 11.445 -16.578 -13.641 1 95.62 92 SER A CA 1
ATOM 722 C C . SER A 1 92 ? 12.344 -15.867 -12.625 1 95.62 92 SER A C 1
ATOM 724 O O . SER A 1 92 ? 13.266 -16.484 -12.078 1 95.62 92 SER A O 1
ATOM 726 N N . THR A 1 93 ? 12.047 -14.625 -12.336 1 96.31 93 THR A N 1
ATOM 727 C CA . THR A 1 93 ? 12.844 -13.797 -11.445 1 96.31 93 THR A CA 1
ATOM 728 C C . THR A 1 93 ? 12.57 -14.148 -9.984 1 96.31 93 THR A C 1
ATOM 730 O O . THR A 1 93 ? 13.219 -13.625 -9.078 1 96.31 93 THR A O 1
ATOM 733 N N . LEU A 1 94 ? 11.641 -15.078 -9.719 1 97.5 94 LEU A N 1
ATOM 734 C CA . LEU A 1 94 ? 11.305 -15.422 -8.344 1 97.5 94 LEU A CA 1
ATOM 735 C C . LEU A 1 94 ? 12.531 -15.914 -7.59 1 97.5 94 LEU A C 1
ATOM 737 O O . LEU A 1 94 ? 12.648 -15.688 -6.383 1 97.5 94 LEU A O 1
ATOM 741 N N . GLU A 1 95 ? 13.391 -16.562 -8.32 1 97.62 95 GLU A N 1
ATOM 742 C CA . GLU A 1 95 ? 14.602 -17.109 -7.707 1 97.62 95 GLU A CA 1
ATOM 743 C C . GLU A 1 95 ? 15.445 -16.016 -7.074 1 97.62 95 GLU A C 1
ATOM 745 O O . GLU A 1 95 ? 16.188 -16.266 -6.129 1 97.62 95 GLU A O 1
ATOM 750 N N . SER A 1 96 ? 15.273 -14.805 -7.574 1 97.12 96 SER A N 1
ATOM 751 C CA . SER A 1 96 ? 16.125 -13.695 -7.156 1 97.12 96 SER A CA 1
ATOM 752 C C . SER A 1 96 ? 15.539 -12.984 -5.934 1 97.12 96 SER A C 1
ATOM 754 O O . SER A 1 96 ? 16.156 -12.078 -5.387 1 97.12 96 SER A O 1
ATOM 756 N N . LEU A 1 97 ? 14.375 -13.344 -5.555 1 97.62 97 LEU A N 1
ATOM 757 C CA . LEU A 1 97 ? 13.734 -12.688 -4.414 1 97.62 97 LEU A CA 1
ATOM 758 C C . LEU A 1 97 ? 14.344 -13.18 -3.102 1 97.62 97 LEU A C 1
ATOM 760 O O . LEU A 1 97 ? 13.766 -14.039 -2.43 1 97.62 97 LEU A O 1
ATOM 764 N N . SER A 1 98 ? 15.367 -12.5 -2.65 1 97.62 98 SER A N 1
ATOM 765 C CA . SER A 1 98 ? 16.234 -12.992 -1.581 1 97.62 98 SER A CA 1
ATOM 766 C C . SER A 1 98 ? 15.555 -12.852 -0.219 1 97.62 98 SER A C 1
ATOM 768 O O . SER A 1 98 ? 16.016 -13.438 0.766 1 97.62 98 SER A O 1
ATOM 770 N N . SER A 1 99 ? 14.461 -12.086 -0.14 1 97.56 99 SER A N 1
ATOM 771 C CA . SER A 1 99 ? 13.789 -11.906 1.142 1 97.56 99 SER A CA 1
ATOM 772 C C . SER A 1 99 ? 12.453 -12.648 1.176 1 97.56 99 SER A C 1
ATOM 774 O O . SER A 1 99 ? 11.742 -12.617 2.182 1 97.56 99 SER A O 1
ATOM 776 N N . LEU A 1 100 ? 12.125 -13.297 0.105 1 98.19 100 LEU A N 1
ATOM 777 C CA . LEU A 1 100 ? 10.828 -13.969 0.03 1 98.19 100 LEU A CA 1
ATOM 778 C C . LEU A 1 100 ? 10.773 -15.141 1 1 98.19 100 LEU A C 1
ATOM 780 O O . LEU A 1 100 ? 11.617 -16.031 0.953 1 98.19 100 LEU A O 1
ATOM 784 N N . GLN A 1 101 ? 9.727 -15.164 1.854 1 98.5 101 GLN A N 1
ATOM 785 C CA . GLN A 1 101 ? 9.594 -16.203 2.869 1 98.5 101 GLN A CA 1
ATOM 786 C C . GLN A 1 101 ? 8.367 -17.062 2.605 1 98.5 101 GLN A C 1
ATOM 788 O O . GLN A 1 101 ? 8.352 -18.25 2.951 1 98.5 101 GLN A O 1
ATOM 793 N N . SER A 1 102 ? 7.352 -16.469 2.023 1 98.56 102 SER A N 1
ATOM 794 C CA . SER A 1 102 ? 6.102 -17.188 1.814 1 98.56 102 SER A CA 1
ATOM 795 C C . SER A 1 102 ? 5.582 -16.984 0.393 1 98.56 102 SER A C 1
ATOM 797 O O . SER A 1 102 ? 5.449 -15.859 -0.074 1 98.56 102 SER A O 1
ATOM 799 N N . LEU A 1 103 ? 5.32 -18.141 -0.246 1 98.56 103 LEU A N 1
ATOM 800 C CA . LEU A 1 103 ? 4.719 -18.141 -1.574 1 98.56 103 LEU A CA 1
ATOM 801 C C . LEU A 1 103 ? 3.406 -18.922 -1.574 1 98.56 103 LEU A C 1
ATOM 803 O O . LEU A 1 103 ? 3.377 -20.094 -1.2 1 98.56 103 LEU A O 1
ATOM 807 N N . PHE A 1 104 ? 2.367 -18.266 -1.942 1 98.44 104 PHE A N 1
ATOM 808 C CA . PHE A 1 104 ? 1.04 -18.859 -2.012 1 98.44 104 PHE A CA 1
ATOM 809 C C . PHE A 1 104 ? 0.534 -18.891 -3.449 1 98.44 104 PHE A C 1
ATOM 811 O O . PHE A 1 104 ? 0.489 -17.859 -4.121 1 98.44 104 PHE A O 1
ATOM 818 N N . ILE A 1 105 ? 0.179 -19.969 -3.922 1 97.94 105 ILE A N 1
ATOM 819 C CA . ILE A 1 105 ? -0.415 -20.188 -5.238 1 97.94 105 ILE A CA 1
ATOM 820 C C . ILE A 1 105 ? -1.772 -20.859 -5.09 1 97.94 105 ILE A C 1
ATOM 822 O O . ILE A 1 105 ? -1.867 -21.953 -4.523 1 97.94 105 ILE A O 1
ATOM 826 N N . ASN A 1 106 ? -2.785 -20.141 -5.605 1 97.12 106 ASN A N 1
ATOM 827 C CA . ASN A 1 106 ? -4.141 -20.656 -5.402 1 97.12 106 ASN A CA 1
ATOM 828 C C . ASN A 1 106 ? -4.969 -20.562 -6.68 1 97.12 106 ASN A C 1
ATOM 830 O O . ASN A 1 106 ? -5.113 -19.484 -7.262 1 97.12 106 ASN A O 1
ATOM 834 N N . SER A 1 107 ? -5.605 -21.688 -7.125 1 96.94 107 SER A N 1
ATOM 835 C CA . SER A 1 107 ? -6.52 -21.703 -8.266 1 96.94 107 SER A CA 1
ATOM 836 C C . SER A 1 107 ? -5.82 -21.25 -9.539 1 96.94 107 SER A C 1
ATOM 838 O O . SER A 1 107 ? -6.285 -20.328 -10.219 1 96.94 107 SER A O 1
ATOM 840 N N . VAL A 1 108 ? -4.73 -21.953 -9.883 1 96.69 108 VAL A N 1
ATOM 841 C CA . VAL A 1 108 ? -3.971 -21.719 -11.109 1 96.69 108 VAL A CA 1
ATOM 842 C C . VAL A 1 108 ? -3.914 -23 -11.93 1 96.69 108 VAL A C 1
ATOM 844 O O . VAL A 1 108 ? -2.861 -23.641 -12.023 1 96.69 108 VAL A O 1
ATOM 847 N N . PRO A 1 109 ? -4.969 -23.359 -12.617 1 97.25 109 PRO A N 1
ATOM 848 C CA . PRO A 1 109 ? -5.164 -24.688 -13.211 1 97.25 109 PRO A CA 1
ATOM 849 C C . PRO A 1 109 ? -4.246 -24.938 -14.406 1 97.25 109 PRO A C 1
ATOM 851 O O . PRO A 1 109 ? -4.082 -26.094 -14.828 1 97.25 109 PRO A O 1
ATOM 854 N N . MET A 1 110 ? -3.611 -23.922 -14.961 1 97.38 110 MET A N 1
ATOM 855 C CA . MET A 1 110 ? -2.807 -24.125 -16.156 1 97.38 110 MET A CA 1
ATOM 856 C C . MET A 1 110 ? -1.32 -24.141 -15.82 1 97.38 110 MET A C 1
ATOM 858 O O . MET A 1 110 ? -0.485 -24.391 -16.688 1 97.38 110 MET A O 1
ATOM 862 N N . LEU A 1 111 ? -0.992 -23.969 -14.555 1 97.38 111 LEU A N 1
ATOM 863 C CA . LEU A 1 111 ? 0.402 -23.984 -14.125 1 97.38 111 LEU A CA 1
ATOM 864 C C . LEU A 1 111 ? 0.92 -25.406 -14 1 97.38 111 LEU A C 1
ATOM 866 O O . LEU A 1 111 ? 0.415 -26.188 -13.188 1 97.38 111 LEU A O 1
ATOM 870 N N . ARG A 1 112 ? 1.956 -25.75 -14.703 1 96.38 112 ARG A N 1
ATOM 871 C CA . ARG A 1 112 ? 2.414 -27.141 -14.75 1 96.38 112 ARG A CA 1
ATOM 872 C C . ARG A 1 112 ? 3.738 -27.297 -14.016 1 96.38 112 ARG A C 1
ATOM 874 O O . ARG A 1 112 ? 4.125 -28.406 -13.664 1 96.38 112 ARG A O 1
ATOM 881 N N . GLU A 1 113 ? 4.395 -26.219 -13.906 1 96.75 113 GLU A N 1
ATOM 882 C CA . GLU A 1 113 ? 5.711 -26.297 -13.281 1 96.75 113 GLU A CA 1
ATOM 883 C C . GLU A 1 113 ? 6.059 -25 -12.562 1 96.75 113 GLU A C 1
ATOM 885 O O . GLU A 1 113 ? 5.543 -23.938 -12.906 1 96.75 113 GLU A O 1
ATOM 890 N N . LEU A 1 114 ? 6.844 -25.125 -11.539 1 97.62 114 LEU A N 1
ATOM 891 C CA . LEU A 1 114 ? 7.352 -23.969 -10.805 1 97.62 114 LEU A CA 1
ATOM 892 C C . LEU A 1 114 ? 8.711 -23.547 -11.344 1 97.62 114 LEU A C 1
ATOM 894 O O . LEU A 1 114 ? 9.484 -24.375 -11.828 1 97.62 114 LEU A O 1
ATOM 898 N N . PRO A 1 115 ? 8.914 -22.234 -11.305 1 97.12 115 PRO A N 1
ATOM 899 C CA . PRO A 1 115 ? 10.297 -21.812 -11.539 1 97.12 115 PRO A CA 1
ATOM 900 C C . PRO A 1 115 ? 11.227 -22.125 -10.375 1 97.12 115 PRO A C 1
ATOM 902 O O . PRO A 1 115 ? 10.781 -22.703 -9.367 1 97.12 115 PRO A O 1
ATOM 905 N N . ASN A 1 116 ? 12.531 -21.828 -10.609 1 97.62 116 ASN A N 1
ATOM 906 C CA . ASN A 1 116 ? 13.398 -21.906 -9.438 1 97.62 116 ASN A CA 1
ATOM 907 C C . ASN A 1 116 ? 12.938 -20.953 -8.344 1 97.62 116 ASN A C 1
ATOM 909 O O . ASN A 1 116 ? 12.516 -19.828 -8.625 1 97.62 116 ASN A O 1
ATOM 913 N N . LEU A 1 117 ? 12.977 -21.469 -7.105 1 98.44 117 LEU A N 1
ATOM 914 C CA . LEU A 1 117 ? 12.531 -20.672 -5.965 1 98.44 117 LEU A CA 1
ATOM 915 C C . LEU A 1 117 ? 13.711 -20.25 -5.109 1 98.44 117 LEU A C 1
ATOM 917 O O . LEU A 1 117 ? 14.766 -20.891 -5.133 1 98.44 117 LEU A O 1
ATOM 921 N N . PRO A 1 118 ? 13.539 -19.156 -4.473 1 98.06 118 PRO A N 1
ATOM 922 C CA . PRO A 1 118 ? 14.688 -18.656 -3.713 1 98.06 118 PRO A CA 1
ATOM 923 C C . PRO A 1 118 ? 15 -19.5 -2.484 1 98.06 118 PRO A C 1
ATOM 925 O O . PRO A 1 118 ? 14.094 -20.094 -1.895 1 98.06 118 PRO A O 1
ATOM 928 N N . PRO A 1 119 ? 16.281 -19.484 -2.123 1 97.81 119 PRO A N 1
ATOM 929 C CA . PRO A 1 119 ? 16.688 -20.25 -0.944 1 97.81 119 PRO A CA 1
ATOM 930 C C . PRO A 1 119 ? 16.047 -19.734 0.345 1 97.81 119 PRO A C 1
ATOM 932 O O . PRO A 1 119 ? 15.977 -20.453 1.338 1 97.81 119 PRO A O 1
ATOM 935 N N . SER A 1 120 ? 15.586 -18.531 0.346 1 98 120 SER A N 1
ATOM 936 C CA . SER A 1 120 ? 15.039 -17.906 1.548 1 98 120 SER A CA 1
ATOM 937 C C . SER A 1 120 ? 13.625 -18.406 1.832 1 98 120 SER A C 1
ATOM 939 O O . SER A 1 120 ? 13.094 -18.188 2.922 1 98 120 SER A O 1
ATOM 941 N N . LEU A 1 121 ? 12.992 -19.016 0.858 1 98.38 121 LEU A N 1
ATOM 942 C CA . LEU A 1 121 ? 11.594 -19.406 0.97 1 98.38 121 LEU A CA 1
ATOM 943 C C . LEU A 1 121 ? 11.398 -20.391 2.117 1 98.38 121 LEU A C 1
ATOM 945 O O . LEU A 1 121 ? 12.125 -21.391 2.217 1 98.38 121 LEU A O 1
ATOM 949 N N . LYS A 1 122 ? 10.398 -20.125 2.994 1 98.31 122 LYS A N 1
ATOM 950 C CA . LYS A 1 122 ? 10.141 -20.953 4.16 1 98.31 122 LYS A CA 1
ATOM 951 C C . LYS A 1 122 ? 8.797 -21.672 4.035 1 98.31 122 LYS A C 1
ATOM 953 O O . LYS A 1 122 ? 8.586 -22.719 4.652 1 98.31 122 LYS A O 1
ATOM 958 N N . ARG A 1 123 ? 7.922 -21.141 3.266 1 98.44 123 ARG A N 1
ATOM 959 C CA . ARG A 1 123 ? 6.578 -21.688 3.121 1 98.44 123 ARG A CA 1
ATOM 960 C C . ARG A 1 123 ? 6.121 -21.641 1.667 1 98.44 123 ARG A C 1
ATOM 962 O O . ARG A 1 123 ? 6.211 -20.594 1.016 1 98.44 123 ARG A O 1
ATOM 969 N N . LEU A 1 124 ? 5.691 -22.734 1.183 1 98.25 124 LEU A N 1
ATOM 970 C CA . LEU A 1 124 ? 5.094 -22.875 -0.141 1 98.25 124 LEU A CA 1
ATOM 971 C C . LEU A 1 124 ? 3.721 -23.531 -0.055 1 98.25 124 LEU A C 1
ATOM 973 O O . LEU A 1 124 ? 3.605 -24.672 0.37 1 98.25 124 LEU A O 1
ATOM 977 N N . PHE A 1 125 ? 2.748 -22.75 -0.407 1 97.81 125 PHE A N 1
ATOM 978 C CA . PHE A 1 125 ? 1.385 -23.266 -0.43 1 97.81 125 PHE A CA 1
ATOM 979 C C . PHE A 1 125 ? 0.83 -23.281 -1.85 1 97.81 125 PHE A C 1
ATOM 981 O O . PHE A 1 125 ? 0.793 -22.234 -2.51 1 97.81 125 PHE A O 1
ATOM 988 N N . ILE A 1 126 ? 0.446 -24.375 -2.334 1 97 126 ILE A N 1
ATOM 989 C CA . ILE A 1 126 ? -0.267 -24.547 -3.596 1 97 126 ILE A CA 1
ATOM 990 C C . ILE A 1 126 ? -1.631 -25.172 -3.34 1 97 126 ILE A C 1
ATOM 992 O O . ILE A 1 126 ? -1.715 -26.359 -2.982 1 97 126 ILE A O 1
ATOM 996 N N . LEU A 1 127 ? -2.658 -24.344 -3.582 1 95 127 LEU A N 1
ATOM 997 C CA . LEU A 1 127 ? -3.967 -24.766 -3.107 1 95 127 LEU A CA 1
ATOM 998 C C . LEU A 1 127 ? -4.996 -24.734 -4.234 1 95 127 LEU A C 1
ATOM 1000 O O . LEU A 1 127 ? -4.863 -23.938 -5.172 1 95 127 LEU A O 1
ATOM 1004 N N . ARG A 1 128 ? -5.969 -25.594 -4.148 1 92.81 128 ARG A N 1
ATOM 1005 C CA . ARG A 1 128 ? -7.172 -25.609 -4.973 1 92.81 128 ARG A CA 1
ATOM 1006 C C . ARG A 1 128 ? -6.84 -25.969 -6.418 1 92.81 128 ARG A C 1
ATOM 1008 O O . ARG A 1 128 ? -6.02 -26.859 -6.672 1 92.81 128 ARG A O 1
ATOM 1015 N N . ASP A 1 129 ? -7.488 -25.547 -7.457 1 92.38 129 ASP A N 1
ATOM 1016 C CA . ASP A 1 129 ? -7.457 -25.938 -8.859 1 92.38 129 ASP A CA 1
ATOM 1017 C C . ASP A 1 129 ? -6.062 -25.75 -9.453 1 92.38 129 ASP A C 1
ATOM 1019 O O . ASP A 1 129 ? -5.723 -24.672 -9.922 1 92.38 129 ASP A O 1
ATOM 1023 N N . CYS A 1 130 ? -5.219 -26.812 -9.344 1 90.75 130 CYS A N 1
ATOM 1024 C CA . CYS A 1 130 ? -3.922 -26.812 -10.016 1 90.75 130 CYS A CA 1
ATOM 1025 C C . CYS A 1 130 ? -3.855 -27.875 -11.094 1 90.75 130 CYS A C 1
ATOM 1027 O O . CYS A 1 130 ? -4.68 -28.797 -11.109 1 90.75 130 CYS A O 1
ATOM 1029 N N . HIS A 1 131 ? -2.965 -27.75 -11.922 1 94.56 131 HIS A N 1
ATOM 1030 C CA . HIS A 1 131 ? -2.766 -28.734 -12.977 1 94.56 131 HIS A CA 1
ATOM 1031 C C . HIS A 1 131 ? -2.279 -30.062 -12.398 1 94.56 131 HIS A C 1
ATOM 1033 O O . HIS A 1 131 ? -1.409 -30.094 -11.523 1 94.56 131 HIS A O 1
ATOM 1039 N N . PRO A 1 132 ? -2.803 -31.188 -12.844 1 93.94 132 PRO A N 1
ATOM 1040 C CA . PRO A 1 132 ? -2.375 -32.5 -12.344 1 93.94 132 PRO A CA 1
ATOM 1041 C C . PRO A 1 132 ? -0.869 -32.719 -12.477 1 93.94 132 PRO A C 1
ATOM 1043 O O . PRO A 1 132 ? -0.256 -33.344 -11.609 1 93.94 132 PRO A O 1
ATOM 1046 N N . GLU A 1 133 ? -0.301 -32.156 -13.492 1 95.62 133 GLU A N 1
ATOM 1047 C CA . GLU A 1 133 ? 1.134 -32.312 -13.703 1 95.62 133 GLU A CA 1
ATOM 1048 C C . GLU A 1 133 ? 1.939 -31.656 -12.594 1 95.62 133 GLU A C 1
ATOM 1050 O O . GLU A 1 133 ? 3.027 -32.125 -12.242 1 95.62 133 GLU A O 1
ATOM 1055 N N . LEU A 1 134 ? 1.42 -30.578 -12.102 1 95.94 134 LEU A N 1
ATOM 1056 C CA . LEU A 1 134 ? 2.105 -29.875 -11.023 1 95.94 134 LEU A CA 1
ATOM 1057 C C . LEU A 1 134 ? 2.145 -30.719 -9.758 1 95.94 134 LEU A C 1
ATOM 1059 O O . LEU A 1 134 ? 3.197 -30.859 -9.125 1 95.94 134 LEU A O 1
ATOM 1063 N N . LYS A 1 135 ? 1.009 -31.281 -9.469 1 92.69 135 LYS A N 1
ATOM 1064 C CA . LYS A 1 135 ? 0.903 -32.156 -8.297 1 92.69 135 LYS A CA 1
ATOM 1065 C C . LYS A 1 135 ? 1.863 -33.312 -8.398 1 92.69 135 LYS A C 1
ATOM 1067 O O . LYS A 1 135 ? 2.541 -33.656 -7.426 1 92.69 135 LYS A O 1
ATOM 1072 N N . GLU A 1 136 ? 1.9 -33.875 -9.531 1 94.88 136 GLU A N 1
ATOM 1073 C CA . GLU A 1 136 ? 2.744 -35.031 -9.758 1 94.88 136 GLU A CA 1
ATOM 1074 C C . GLU A 1 136 ? 4.223 -34.656 -9.688 1 94.88 136 GLU A C 1
ATOM 1076 O O . GLU A 1 136 ? 5.02 -35.406 -9.078 1 94.88 136 GLU A O 1
ATOM 1081 N N . ARG A 1 137 ? 4.625 -33.594 -10.219 1 95.5 137 ARG A N 1
ATOM 1082 C CA . ARG A 1 137 ? 6.016 -33.188 -10.328 1 95.5 137 ARG A CA 1
ATOM 1083 C C . ARG A 1 137 ? 6.609 -32.875 -8.953 1 95.5 137 ARG A C 1
ATOM 1085 O O . ARG A 1 137 ? 7.793 -33.125 -8.719 1 95.5 137 ARG A O 1
ATOM 1092 N N . TYR A 1 138 ? 5.742 -32.438 -8.07 1 96.75 138 TYR A N 1
ATOM 1093 C CA . TYR A 1 138 ? 6.273 -31.969 -6.797 1 96.75 138 TYR A CA 1
ATOM 1094 C C . TYR A 1 138 ? 5.746 -32.812 -5.641 1 96.75 138 TYR A C 1
ATOM 1096 O O . TYR A 1 138 ? 5.789 -32.375 -4.484 1 96.75 138 TYR A O 1
ATOM 1104 N N . ARG A 1 139 ? 5.289 -33.969 -5.984 1 93.56 139 ARG A N 1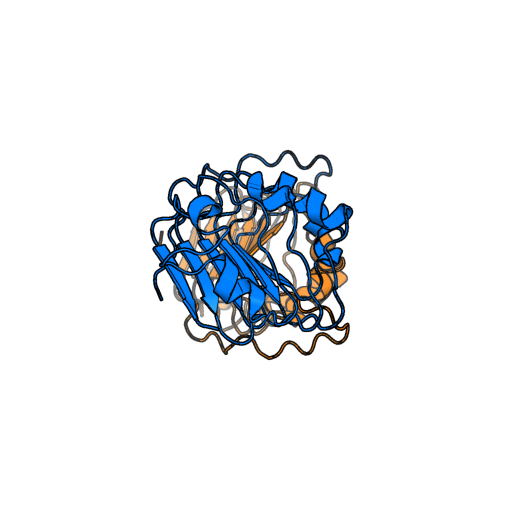
ATOM 1105 C CA . ARG A 1 139 ? 4.789 -34.875 -4.969 1 93.56 139 ARG A CA 1
ATOM 1106 C C . ARG A 1 139 ? 5.887 -35.25 -3.979 1 93.56 139 ARG A C 1
ATOM 1108 O O . ARG A 1 139 ? 7.055 -35.375 -4.355 1 93.56 139 ARG A O 1
ATOM 1115 N N . GLU A 1 140 ? 5.543 -35.469 -2.746 1 90.88 140 GLU A N 1
ATOM 1116 C CA . GLU A 1 140 ? 6.492 -35.75 -1.672 1 90.88 140 GLU A CA 1
ATOM 1117 C C . GLU A 1 140 ? 7.207 -37.062 -1.887 1 90.88 140 GLU A C 1
ATOM 1119 O O . GLU A 1 140 ? 8.398 -37.188 -1.598 1 90.88 140 GLU A O 1
ATOM 1124 N N . ASP A 1 141 ? 6.438 -37.969 -2.377 1 89.88 141 ASP A N 1
ATOM 1125 C CA . ASP A 1 141 ? 6.98 -39.344 -2.521 1 89.88 141 ASP A CA 1
ATOM 1126 C C . ASP A 1 141 ? 7.48 -39.562 -3.943 1 89.88 141 ASP A C 1
ATOM 1128 O O . ASP A 1 141 ? 6.895 -40.375 -4.684 1 89.88 141 ASP A O 1
ATOM 1132 N N . GLY A 1 142 ? 8.578 -38.844 -4.355 1 90.69 142 GLY A N 1
ATOM 1133 C CA . GLY A 1 142 ? 9.211 -39.281 -5.594 1 90.69 142 GLY A CA 1
ATOM 1134 C C . GLY A 1 142 ? 8.93 -38.344 -6.754 1 90.69 142 GLY A C 1
ATOM 1135 O O . GLY A 1 142 ? 9.102 -38.719 -7.918 1 90.69 142 GLY A O 1
ATOM 1136 N N . GLY A 1 143 ? 8.312 -37.312 -6.664 1 94.25 143 GLY A N 1
ATOM 1137 C CA . GLY A 1 143 ? 8.125 -36.375 -7.758 1 94.25 143 GLY A CA 1
ATOM 1138 C C . GLY A 1 143 ? 9.422 -36.031 -8.477 1 94.25 143 GLY A C 1
ATOM 1139 O O . GLY A 1 143 ? 10.484 -35.938 -7.852 1 94.25 143 GLY A O 1
ATOM 1140 N N . SER A 1 144 ? 9.328 -35.844 -9.773 1 96.75 144 SER A N 1
ATOM 1141 C CA . SER A 1 144 ? 10.5 -35.625 -10.609 1 96.75 144 SER A CA 1
ATOM 1142 C C . SER A 1 144 ? 11.234 -34.344 -10.195 1 96.75 144 SER A C 1
ATOM 1144 O O . SER A 1 144 ? 12.453 -34.281 -10.328 1 96.75 144 SER A O 1
ATOM 1146 N N . ASP A 1 145 ? 10.477 -33.375 -9.672 1 97.06 145 ASP A N 1
ATOM 1147 C CA . ASP A 1 145 ? 11.094 -32.094 -9.352 1 97.06 145 ASP A CA 1
ATOM 1148 C C . ASP A 1 145 ? 10.969 -31.797 -7.859 1 97.06 145 ASP A C 1
ATOM 1150 O O . ASP A 1 145 ? 11.109 -30.641 -7.445 1 97.06 145 ASP A O 1
ATOM 1154 N N . ARG A 1 146 ? 10.703 -32.812 -7.105 1 96.56 146 ARG A N 1
ATOM 1155 C CA . ARG A 1 146 ? 10.555 -32.625 -5.668 1 96.56 146 ARG A CA 1
ATOM 1156 C C . ARG A 1 146 ? 11.828 -32.031 -5.059 1 96.56 146 ARG A C 1
ATOM 1158 O O . ARG A 1 146 ? 11.766 -31.234 -4.125 1 96.56 146 ARG A O 1
ATOM 1165 N N . HIS A 1 147 ? 12.984 -32.438 -5.543 1 96.75 147 HIS A N 1
ATOM 1166 C CA . HIS A 1 147 ? 14.273 -32 -5.02 1 96.75 147 HIS A CA 1
ATOM 1167 C C . HIS A 1 147 ? 14.422 -30.484 -5.152 1 96.75 147 HIS A C 1
ATOM 1169 O O . HIS A 1 147 ? 15.156 -29.859 -4.379 1 96.75 147 HIS A O 1
ATOM 1175 N N . LYS A 1 148 ? 13.727 -29.844 -6.121 1 97.19 148 LYS A N 1
ATOM 1176 C CA . LYS A 1 148 ? 13.828 -28.406 -6.391 1 97.19 148 LYS A CA 1
ATOM 1177 C C . LYS A 1 148 ? 13.195 -27.594 -5.273 1 97.19 148 LYS A C 1
ATOM 1179 O O . LYS A 1 148 ? 13.477 -26.406 -5.121 1 97.19 148 LYS A O 1
ATOM 1184 N N . ILE A 1 149 ? 12.32 -28.203 -4.5 1 98 149 ILE A N 1
ATOM 1185 C CA . ILE A 1 149 ? 11.625 -27.453 -3.459 1 98 149 ILE A CA 1
ATOM 1186 C C . ILE A 1 149 ? 11.906 -28.078 -2.096 1 98 149 ILE A C 1
ATOM 1188 O O . ILE A 1 149 ? 11.297 -27.703 -1.093 1 98 149 ILE A O 1
ATOM 1192 N N . ALA A 1 150 ? 12.812 -29.031 -1.983 1 97.06 150 ALA A N 1
ATOM 1193 C CA . ALA A 1 150 ? 13.094 -29.812 -0.773 1 97.06 150 ALA A CA 1
ATOM 1194 C C . ALA A 1 150 ? 13.68 -28.922 0.319 1 97.06 150 ALA A C 1
ATOM 1196 O O . ALA A 1 150 ? 13.602 -29.25 1.506 1 97.06 150 ALA A O 1
ATOM 1197 N N . HIS A 1 151 ? 14.234 -27.844 -0.068 1 97.12 151 HIS A N 1
ATOM 1198 C CA . HIS A 1 151 ? 14.883 -26.953 0.887 1 97.12 151 HIS A CA 1
ATOM 1199 C C . HIS A 1 151 ? 13.859 -26.156 1.685 1 97.12 151 HIS A C 1
ATOM 1201 O O . HIS A 1 151 ? 14.203 -25.516 2.68 1 97.12 151 HIS A O 1
ATOM 1207 N N . ILE A 1 152 ? 12.641 -26.109 1.242 1 98.19 152 ILE A N 1
ATOM 1208 C CA . ILE A 1 152 ? 11.586 -25.328 1.884 1 98.19 152 ILE A CA 1
ATOM 1209 C C . ILE A 1 152 ? 11.016 -26.125 3.062 1 98.19 152 ILE A C 1
ATOM 1211 O O . ILE A 1 152 ? 10.484 -27.219 2.885 1 98.19 152 ILE A O 1
ATOM 1215 N N . PRO A 1 153 ? 10.992 -25.547 4.23 1 97.94 153 PRO A N 1
ATOM 1216 C CA . PRO A 1 153 ? 10.594 -26.281 5.43 1 97.94 153 PRO A CA 1
ATOM 1217 C C . PRO A 1 153 ? 9.117 -26.656 5.426 1 97.94 153 PRO A C 1
ATOM 1219 O O . PRO A 1 153 ? 8.766 -27.781 5.809 1 97.94 153 PRO A O 1
ATOM 1222 N N . LEU A 1 154 ? 8.32 -25.734 4.996 1 98 154 LEU A N 1
ATOM 1223 C CA . LEU A 1 154 ? 6.887 -26 5.031 1 98 154 LEU A CA 1
ATOM 1224 C C . LEU A 1 154 ? 6.293 -25.969 3.627 1 98 154 LEU A C 1
ATOM 1226 O O . LEU A 1 154 ? 6.23 -24.906 2.996 1 98 154 LEU A O 1
ATOM 1230 N N . ILE A 1 155 ? 5.918 -27.172 3.17 1 97 155 ILE A N 1
ATOM 1231 C CA . ILE A 1 155 ? 5.312 -27.297 1.852 1 97 155 ILE A CA 1
ATOM 1232 C C . ILE A 1 155 ? 3.912 -27.891 1.986 1 97 155 ILE A C 1
ATOM 1234 O O . ILE A 1 155 ? 3.723 -28.906 2.676 1 97 155 ILE A O 1
ATOM 1238 N N . TYR A 1 156 ? 2.971 -27.219 1.443 1 95.31 156 TYR A N 1
ATOM 1239 C CA . TYR A 1 156 ? 1.604 -27.719 1.425 1 95.31 156 TYR A CA 1
ATOM 1240 C C . TYR A 1 156 ? 1.016 -27.656 0.021 1 95.31 156 TYR A C 1
ATOM 1242 O O . TYR A 1 156 ? 0.758 -26.562 -0.495 1 95.31 156 TYR A O 1
ATOM 1250 N N . ILE A 1 157 ? 0.85 -28.766 -0.642 1 94.12 157 ILE A N 1
ATOM 1251 C CA . ILE A 1 157 ? 0.287 -28.859 -1.984 1 94.12 157 ILE A CA 1
ATOM 1252 C C . ILE A 1 157 ? -1.015 -29.656 -1.947 1 94.12 157 ILE A C 1
ATOM 1254 O O . ILE A 1 157 ? -1.002 -30.859 -1.696 1 94.12 157 ILE A O 1
ATOM 1258 N N . ARG A 1 158 ? -2.137 -28.891 -2.086 1 90.56 158 ARG A N 1
ATOM 1259 C CA . ARG A 1 158 ? -3.451 -29.531 -2.084 1 90.56 158 ARG A CA 1
ATOM 1260 C C . ARG A 1 158 ? -4.309 -29.016 -3.236 1 90.56 158 ARG A C 1
ATOM 1262 O O . ARG A 1 158 ? -4.961 -27.984 -3.117 1 90.56 158 ARG A O 1
ATOM 1269 N N . CYS A 1 159 ? -4.188 -29.656 -4.359 1 84.94 159 CYS A N 1
ATOM 1270 C CA . CYS A 1 159 ? -4.938 -29.312 -5.562 1 84.94 159 CYS A CA 1
ATOM 1271 C C . CYS A 1 159 ? -6.172 -30.188 -5.715 1 84.94 159 CYS A C 1
ATOM 1273 O O . CYS A 1 159 ? -6.18 -31.344 -5.25 1 84.94 159 CYS A O 1
ATOM 1275 N N . MET B 1 1 ? 4.59 0.786 20.031 1 27.44 1 MET B N 1
ATOM 1276 C CA . MET B 1 1 ? 3.914 1.406 18.906 1 27.44 1 MET B CA 1
ATOM 1277 C C . MET B 1 1 ? 2.498 0.86 18.75 1 27.44 1 MET B C 1
ATOM 1279 O O . MET B 1 1 ? 2.309 -0.348 18.594 1 27.44 1 MET B O 1
ATOM 1283 N N . LYS B 1 2 ? 1.598 1.634 19.375 1 35.41 2 LYS B N 1
ATOM 1284 C CA . LYS B 1 2 ? 0.212 1.182 19.453 1 35.41 2 LYS B CA 1
ATOM 1285 C C . LYS B 1 2 ? -0.363 0.899 18.078 1 35.41 2 LYS B C 1
ATOM 1287 O O . LYS B 1 2 ? -0.349 1.77 17.203 1 35.41 2 LYS B O 1
ATOM 1292 N N . ILE B 1 3 ? -0.534 -0.353 17.797 1 34.88 3 ILE B N 1
ATOM 1293 C CA . ILE B 1 3 ? -1.247 -0.823 16.609 1 34.88 3 ILE B CA 1
ATOM 1294 C C . ILE B 1 3 ? -2.6 -0.121 16.516 1 34.88 3 ILE B C 1
ATOM 1296 O O . ILE B 1 3 ? -3.434 -0.236 17.406 1 34.88 3 ILE B O 1
ATOM 1300 N N . ILE B 1 4 ? -2.613 0.94 15.805 1 39.84 4 ILE B N 1
ATOM 1301 C CA . ILE B 1 4 ? -3.898 1.577 15.531 1 39.84 4 ILE B CA 1
ATOM 1302 C C . ILE B 1 4 ? -4.828 0.586 14.836 1 39.84 4 ILE B C 1
ATOM 1304 O O . ILE B 1 4 ? -4.555 0.148 13.719 1 39.84 4 ILE B O 1
ATOM 1308 N N . GLU B 1 5 ? -5.535 -0.194 15.742 1 43.78 5 GLU B N 1
ATOM 1309 C CA . GLU B 1 5 ? -6.547 -1.077 15.172 1 43.78 5 GLU B CA 1
ATOM 1310 C C . GLU B 1 5 ? -7.738 -0.283 14.641 1 43.78 5 GLU B C 1
ATOM 1312 O O . GLU B 1 5 ? -8.305 0.55 15.352 1 43.78 5 GLU B O 1
ATOM 1317 N N . CYS B 1 6 ? -7.684 -0.084 13.375 1 51.94 6 CYS B N 1
ATOM 1318 C CA . CYS B 1 6 ? -8.883 0.484 12.773 1 51.94 6 CYS B CA 1
ATOM 1319 C C . CYS B 1 6 ? -10.078 -0.434 12.969 1 51.94 6 CYS B C 1
ATOM 1321 O O . CYS B 1 6 ? -10.039 -1.605 12.594 1 51.94 6 CYS B O 1
ATOM 1323 N N . PRO B 1 7 ? -10.883 -0.276 14.102 1 48.28 7 PRO B N 1
ATOM 1324 C CA . PRO B 1 7 ? -11.945 -1.193 14.531 1 48.28 7 PRO B CA 1
ATOM 1325 C C . PRO B 1 7 ? -12.805 -1.681 13.367 1 48.28 7 PRO B C 1
ATOM 1327 O O . PRO B 1 7 ? -13.266 -2.826 13.375 1 48.28 7 PRO B O 1
ATOM 1330 N N . ASN B 1 8 ? -13.562 -0.902 12.758 1 46.41 8 ASN B N 1
ATOM 1331 C CA . ASN B 1 8 ? -14.711 -1.186 11.906 1 46.41 8 ASN B CA 1
ATOM 1332 C C . ASN B 1 8 ? -14.312 -1.275 10.43 1 46.41 8 ASN B C 1
ATOM 1334 O O . ASN B 1 8 ? -14.641 -0.389 9.641 1 46.41 8 ASN B O 1
ATOM 1338 N N . LEU B 1 9 ? -13.3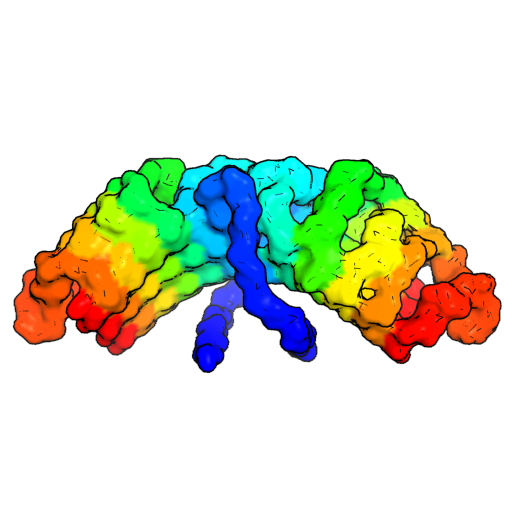83 -1.9 10.336 1 41.16 9 LEU B N 1
ATOM 1339 C CA . LEU B 1 9 ? -13.055 -1.996 8.914 1 41.16 9 LEU B CA 1
ATOM 1340 C C . LEU B 1 9 ? -14.133 -2.762 8.156 1 41.16 9 LEU B C 1
ATOM 1342 O O . LEU B 1 9 ? -14.367 -3.941 8.422 1 41.16 9 LEU B O 1
ATOM 1346 N N . ALA B 1 10 ? -15.172 -2.111 7.703 1 40.28 10 ALA B N 1
ATOM 1347 C CA . ALA B 1 10 ? -15.977 -2.834 6.723 1 40.28 10 ALA B CA 1
ATOM 1348 C C . ALA B 1 10 ? -15.094 -3.619 5.758 1 40.28 10 ALA B C 1
ATOM 1350 O O . ALA B 1 10 ? -13.977 -3.195 5.441 1 40.28 10 ALA B O 1
ATOM 1351 N N . PRO B 1 11 ? -15.414 -4.879 5.68 1 37.94 11 PRO B N 1
ATOM 1352 C CA . PRO B 1 11 ? -14.695 -5.617 4.641 1 37.94 11 PRO B CA 1
ATOM 1353 C C . PRO B 1 11 ? -14.469 -4.785 3.381 1 37.94 11 PRO B C 1
ATOM 1355 O O . PRO B 1 11 ? -15.25 -3.881 3.082 1 37.94 11 PRO B O 1
ATOM 1358 N N . HIS B 1 12 ? -13.227 -4.715 2.953 1 38.84 12 HIS B N 1
ATOM 1359 C CA . HIS B 1 12 ? -12.852 -4.074 1.696 1 38.84 12 HIS B CA 1
ATOM 1360 C C . HIS B 1 12 ? -13.984 -4.172 0.676 1 38.84 12 HIS B C 1
ATOM 1362 O O . HIS B 1 12 ? -14.391 -5.273 0.295 1 38.84 12 HIS B O 1
ATOM 1368 N N . GLY B 1 13 ? -14.914 -3.316 0.813 1 34.41 13 GLY B N 1
ATOM 1369 C CA . GLY B 1 13 ? -15.922 -3.326 -0.237 1 34.41 13 GLY B CA 1
ATOM 1370 C C . GLY B 1 13 ? -15.367 -3.723 -1.592 1 34.41 13 GLY B C 1
ATOM 1371 O O . GLY B 1 13 ? -14.164 -3.6 -1.836 1 34.41 13 GLY B O 1
ATOM 1372 N N . GLU B 1 14 ? -16.062 -4.637 -2.217 1 36.16 14 GLU B N 1
ATOM 1373 C CA . GLU B 1 14 ? -15.875 -4.941 -3.633 1 36.16 14 GLU B CA 1
ATOM 1374 C C . GLU B 1 14 ? -15.602 -3.676 -4.438 1 36.16 14 GLU B C 1
ATOM 1376 O O . GLU B 1 14 ? -16.484 -2.824 -4.586 1 36.16 14 GLU B O 1
ATOM 1381 N N . ILE B 1 15 ? -14.523 -3.057 -4.168 1 39.34 15 ILE B N 1
ATOM 1382 C CA . ILE B 1 15 ? -14.25 -1.876 -4.98 1 39.34 15 ILE B CA 1
ATOM 1383 C C . ILE B 1 15 ? -14.539 -2.182 -6.449 1 39.34 15 ILE B C 1
ATOM 1385 O O . ILE B 1 15 ? -13.906 -3.057 -7.043 1 39.34 15 ILE B O 1
ATOM 1389 N N . GLN B 1 16 ? -15.695 -1.84 -6.77 1 34.88 16 GLN B N 1
ATOM 1390 C CA . GLN B 1 16 ? -16.125 -1.81 -8.164 1 34.88 16 GLN B CA 1
ATOM 1391 C C . GLN B 1 16 ? -15.18 -0.961 -9.008 1 34.88 16 GLN B C 1
ATOM 1393 O O . GLN B 1 16 ? -15.133 0.26 -8.859 1 34.88 16 GLN B O 1
ATOM 1398 N N . THR B 1 17 ? -13.922 -1.297 -9.117 1 39.66 17 THR B N 1
ATOM 1399 C CA . THR B 1 17 ? -13.094 -0.522 -10.031 1 39.66 17 THR B CA 1
ATOM 1400 C C . THR B 1 17 ? -13.75 -0.405 -11.398 1 39.66 17 THR B C 1
ATOM 1402 O O . THR B 1 17 ? -14.312 -1.379 -11.906 1 39.66 17 THR B O 1
ATOM 1405 N N . THR B 1 18 ? -14.281 0.572 -11.68 1 40.25 18 THR B N 1
ATOM 1406 C CA . THR B 1 18 ? -14.734 0.741 -13.055 1 40.25 18 THR B CA 1
ATOM 1407 C C . THR B 1 18 ? -13.797 0.04 -14.031 1 40.25 18 THR B C 1
ATOM 1409 O O . THR B 1 18 ? -14.227 -0.478 -15.062 1 40.25 18 THR B O 1
ATOM 1412 N N . ASN B 1 19 ? -12.406 0.531 -14.109 1 47.81 19 ASN B N 1
ATOM 1413 C CA . ASN B 1 19 ? -11.477 -0.201 -14.961 1 47.81 19 ASN B CA 1
ATOM 1414 C C . ASN B 1 19 ? -10.945 -1.451 -14.266 1 47.81 19 ASN B C 1
ATOM 1416 O O . ASN B 1 19 ? -10.875 -1.501 -13.039 1 47.81 19 ASN B O 1
ATOM 1420 N N . ASN B 1 20 ? -11.148 -2.691 -14.828 1 53.66 20 ASN B N 1
ATOM 1421 C CA . ASN B 1 20 ? -10.844 -4.086 -14.523 1 53.66 20 ASN B CA 1
ATOM 1422 C C . ASN B 1 20 ? -9.602 -4.215 -13.648 1 53.66 20 ASN B C 1
ATOM 1424 O O . ASN B 1 20 ? -8.992 -5.285 -13.578 1 53.66 20 ASN B O 1
ATOM 1428 N N . CYS B 1 21 ? -9.07 -2.947 -13.164 1 61.09 21 CYS B N 1
ATOM 1429 C CA . CYS B 1 21 ? -7.844 -3.129 -12.406 1 61.09 21 CYS B CA 1
ATOM 1430 C C . CYS B 1 21 ? -8.109 -3.02 -10.906 1 61.09 21 CYS B C 1
ATOM 1432 O O . CYS B 1 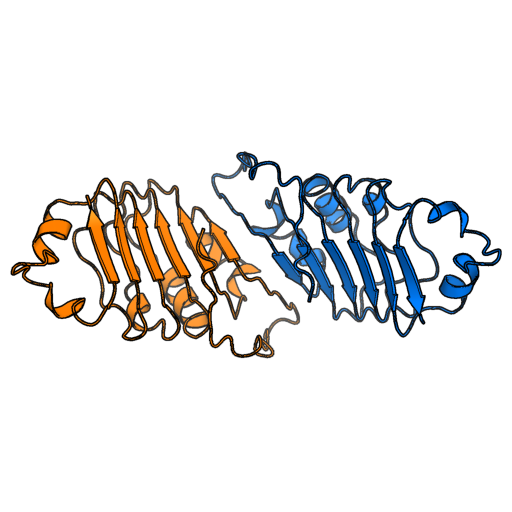21 ? -8.625 -2.002 -10.438 1 61.09 21 CYS B O 1
ATOM 1434 N N . HIS B 1 22 ? -8.141 -4.148 -10.336 1 78 22 HIS B N 1
ATOM 1435 C CA . HIS B 1 22 ? -8.273 -4.23 -8.891 1 78 22 HIS B CA 1
ATOM 1436 C C . HIS B 1 22 ? -6.969 -3.836 -8.195 1 78 22 HIS B C 1
ATOM 1438 O O . HIS B 1 22 ? -5.898 -4.332 -8.547 1 78 22 HIS B O 1
ATOM 1444 N N . LEU B 1 23 ? -7.023 -2.658 -7.516 1 84.12 23 LEU B N 1
ATOM 1445 C CA . LEU B 1 23 ? -5.891 -2.225 -6.707 1 84.12 23 LEU B CA 1
ATOM 1446 C C . LEU B 1 23 ? -6.316 -1.96 -5.266 1 84.12 23 LEU B C 1
ATOM 1448 O O . LEU B 1 23 ? -7.262 -1.203 -5.023 1 84.12 23 LEU B O 1
ATOM 1452 N N . MET B 1 24 ? -5.652 -2.768 -4.367 1 86.56 24 MET B N 1
ATOM 1453 C CA . MET B 1 24 ? -5.945 -2.564 -2.949 1 86.56 24 MET B CA 1
ATOM 1454 C C . MET B 1 24 ? -4.656 -2.439 -2.143 1 86.56 24 MET B C 1
ATOM 1456 O O . MET B 1 24 ? -3.688 -3.154 -2.398 1 86.56 24 MET B O 1
ATOM 1460 N N . LEU B 1 25 ? -4.672 -1.492 -1.305 1 88.81 25 LEU B N 1
ATOM 1461 C CA . LEU B 1 25 ? -3.592 -1.328 -0.337 1 88.81 25 LEU B CA 1
ATOM 1462 C C . LEU B 1 25 ? -4.125 -0.785 0.984 1 88.81 25 LEU B C 1
ATOM 1464 O O . LEU B 1 25 ? -5.246 -0.279 1.045 1 88.81 25 LEU B O 1
ATOM 1468 N N . ASN B 1 26 ? -3.268 -0.971 2.043 1 90 26 ASN B N 1
ATOM 1469 C CA . ASN B 1 26 ? -3.725 -0.537 3.357 1 90 26 ASN B CA 1
ATOM 1470 C C . ASN B 1 26 ? -3.023 0.745 3.801 1 90 26 ASN B C 1
ATOM 1472 O O . ASN B 1 26 ? -3.588 1.537 4.555 1 90 26 ASN B O 1
ATOM 1476 N N . ASP B 1 27 ? -1.869 0.883 3.424 1 93.44 27 ASP B N 1
ATOM 1477 C CA . ASP B 1 27 ? -1.077 2.041 3.828 1 93.44 27 ASP B CA 1
ATOM 1478 C C . ASP B 1 27 ? -0.3 2.615 2.645 1 93.44 27 ASP B C 1
ATOM 1480 O O . ASP B 1 27 ? 0.114 1.874 1.75 1 93.44 27 ASP B O 1
ATOM 1484 N N . LEU B 1 28 ? -0.185 3.9 2.701 1 93.44 28 LEU B N 1
ATOM 1485 C CA . LEU B 1 28 ? 0.521 4.613 1.641 1 93.44 28 LEU B CA 1
ATOM 1486 C C . LEU B 1 28 ? 1.292 5.801 2.203 1 93.44 28 LEU B C 1
ATOM 1488 O O . LEU B 1 28 ? 0.774 6.543 3.043 1 93.44 28 LEU B O 1
ATOM 1492 N N . SER B 1 29 ? 2.561 5.938 1.884 1 93.94 29 SER B N 1
ATOM 1493 C CA . SER B 1 29 ? 3.371 7.109 2.195 1 93.94 29 SER B CA 1
ATOM 1494 C C . SER B 1 29 ? 3.875 7.789 0.925 1 93.94 29 SER B C 1
ATOM 1496 O O . SER B 1 29 ? 4.508 7.148 0.082 1 93.94 29 SER B O 1
ATOM 1498 N N . ILE B 1 30 ? 3.555 9.008 0.782 1 92.62 30 ILE B N 1
ATOM 1499 C CA . ILE B 1 30 ? 3.949 9.742 -0.416 1 92.62 30 ILE B CA 1
ATOM 1500 C C . ILE B 1 30 ? 4.523 11.102 -0.023 1 92.62 30 ILE B C 1
ATOM 1502 O O . ILE B 1 30 ? 4.32 11.57 1.102 1 92.62 30 ILE B O 1
ATOM 1506 N N . SER B 1 31 ? 5.25 11.766 -0.957 1 92.25 31 SER B N 1
ATOM 1507 C CA . SER B 1 31 ? 5.758 13.109 -0.703 1 92.25 31 SER B CA 1
ATOM 1508 C C . SER B 1 31 ? 4.934 14.156 -1.437 1 92.25 31 SER B C 1
ATOM 1510 O O . SER B 1 31 ? 4.824 15.297 -0.981 1 92.25 31 SER B O 1
ATOM 1512 N N . ASP B 1 32 ? 4.363 13.781 -2.568 1 90.44 32 ASP B N 1
ATOM 1513 C CA . ASP B 1 32 ? 3.586 14.688 -3.412 1 90.44 32 ASP B CA 1
ATOM 1514 C C . ASP B 1 32 ? 2.137 14.219 -3.527 1 90.44 32 ASP B C 1
ATOM 1516 O O . ASP B 1 32 ? 1.858 13.18 -4.125 1 90.44 32 ASP B O 1
ATOM 1520 N N . PRO B 1 33 ? 1.211 15.07 -3.004 1 92.69 33 PRO B N 1
ATOM 1521 C CA . PRO B 1 33 ? -0.193 14.656 -3.053 1 92.69 33 PRO B CA 1
ATOM 1522 C C . PRO B 1 33 ? -0.714 14.5 -4.48 1 92.69 33 PRO B C 1
ATOM 1524 O O . PRO B 1 33 ? -1.731 13.844 -4.703 1 92.69 33 PRO B O 1
ATOM 1527 N N . LEU B 1 34 ? -0.031 15.023 -5.457 1 88.94 34 LEU B N 1
ATOM 1528 C CA . LEU B 1 34 ? -0.478 14.945 -6.844 1 88.94 34 LEU B CA 1
ATOM 1529 C C . LEU B 1 34 ? -0.382 13.516 -7.367 1 88.94 34 LEU B C 1
ATOM 1531 O O . LEU B 1 34 ? -1.057 13.156 -8.336 1 88.94 34 LEU B O 1
ATOM 1535 N N . VAL B 1 35 ? 0.406 12.703 -6.676 1 90.5 35 VAL B N 1
ATOM 1536 C CA . VAL B 1 35 ? 0.576 11.312 -7.098 1 90.5 35 VAL B CA 1
ATOM 1537 C C . VAL B 1 35 ? -0.736 10.555 -6.922 1 90.5 35 VAL B C 1
ATOM 1539 O O . VAL B 1 35 ? -1.002 9.586 -7.641 1 90.5 35 VAL B O 1
ATOM 1542 N N . LEU B 1 36 ? -1.583 11.039 -6.031 1 90.88 36 LEU B N 1
ATOM 1543 C CA . LEU B 1 36 ? -2.863 10.398 -5.754 1 90.88 36 LEU B CA 1
ATOM 1544 C C . LEU B 1 36 ? -3.803 10.508 -6.949 1 90.88 36 LEU B C 1
ATOM 1546 O O . LEU B 1 36 ? -4.785 9.773 -7.047 1 90.88 36 LEU B O 1
ATOM 1550 N N . GLN B 1 37 ? -3.449 11.391 -7.852 1 88.56 37 GLN B N 1
ATOM 1551 C CA . GLN B 1 37 ? -4.289 11.594 -9.031 1 88.56 37 GLN B CA 1
ATOM 1552 C C . GLN B 1 37 ? -3.803 10.75 -10.203 1 88.56 37 GLN B C 1
ATOM 1554 O O . GLN B 1 37 ? -4.426 10.742 -11.266 1 88.56 37 GLN B O 1
ATOM 1559 N N . MET B 1 38 ? -2.74 10.102 -10.008 1 86.81 38 MET B N 1
ATOM 1560 C CA . MET B 1 38 ? -2.186 9.258 -11.062 1 86.81 38 MET B CA 1
ATOM 1561 C C . MET B 1 38 ? -2.699 7.828 -10.93 1 86.81 38 MET B C 1
ATOM 1563 O O . MET B 1 38 ? -2.811 7.297 -9.828 1 86.81 38 MET B O 1
ATOM 1567 N N . GLU B 1 39 ? -2.934 7.289 -12.172 1 85.12 39 GLU B N 1
ATOM 1568 C CA . GLU B 1 39 ? -3.182 5.852 -12.148 1 85.12 39 GLU B CA 1
ATOM 1569 C C . GLU B 1 39 ? -1.917 5.074 -11.797 1 85.12 39 GLU B C 1
ATOM 1571 O O . GLU B 1 39 ? -0.812 5.48 -12.164 1 85.12 39 GLU B O 1
ATOM 1576 N N . PRO B 1 40 ? -2.018 4.039 -10.969 1 85.56 40 PRO B N 1
ATOM 1577 C CA . PRO B 1 40 ? -3.266 3.404 -10.539 1 85.56 40 PRO B CA 1
ATOM 1578 C C . PRO B 1 40 ? -3.77 3.934 -9.203 1 85.56 40 PRO B C 1
ATOM 1580 O O . PRO B 1 40 ? -4.84 3.529 -8.734 1 85.56 40 PRO B O 1
ATOM 1583 N N . LEU B 1 41 ? -3.162 4.898 -8.562 1 88.94 41 LEU B N 1
ATOM 1584 C CA . LEU B 1 41 ? -3.523 5.375 -7.234 1 88.94 41 LEU B CA 1
ATOM 1585 C C . LEU B 1 41 ? -4.855 6.117 -7.27 1 88.94 41 LEU B C 1
ATOM 1587 O O . LEU B 1 41 ? -5.617 6.074 -6.301 1 88.94 41 LEU B O 1
ATOM 1591 N N . ARG B 1 42 ? -5.074 6.656 -8.422 1 88.81 42 ARG B N 1
ATOM 1592 C CA . ARG B 1 42 ? -6.312 7.406 -8.586 1 88.81 42 ARG B CA 1
ATOM 1593 C C . ARG B 1 42 ? -7.531 6.508 -8.391 1 88.81 42 ARG B C 1
ATOM 1595 O O . ARG B 1 42 ? -8.57 6.965 -7.914 1 88.81 42 ARG B O 1
ATOM 1602 N N . SER B 1 43 ? -7.355 5.242 -8.617 1 84.75 43 SER B N 1
ATOM 1603 C CA . SER B 1 43 ? -8.492 4.324 -8.656 1 84.75 43 SER B CA 1
ATOM 1604 C C . SER B 1 43 ? -8.656 3.602 -7.324 1 84.75 43 SER B C 1
ATOM 1606 O O . SER B 1 43 ? -9.555 2.771 -7.168 1 84.75 43 SER B O 1
ATOM 1608 N N . ILE B 1 44 ? -7.828 3.932 -6.391 1 88.06 44 ILE B N 1
ATOM 1609 C CA . ILE B 1 44 ? -7.953 3.32 -5.074 1 88.06 44 ILE B CA 1
ATOM 1610 C C . ILE B 1 44 ? -9.266 3.76 -4.426 1 88.06 44 ILE B C 1
ATOM 1612 O O . ILE B 1 44 ? -9.578 4.949 -4.391 1 88.06 44 ILE B O 1
ATOM 1616 N N . ALA B 1 45 ? -9.984 2.686 -3.969 1 84.5 45 ALA B N 1
ATOM 1617 C CA . ALA B 1 45 ? -11.273 3.014 -3.377 1 84.5 45 ALA B CA 1
ATOM 1618 C C . ALA B 1 45 ? -11.227 2.914 -1.854 1 84.5 45 ALA B C 1
ATOM 1620 O O . ALA B 1 45 ? -12.109 3.418 -1.163 1 84.5 45 ALA B O 1
ATOM 1621 N N . SER B 1 46 ? -10.25 2.27 -1.411 1 90.12 46 SER B N 1
ATOM 1622 C CA . SER B 1 46 ? -10.133 2.098 0.033 1 90.12 46 SER B CA 1
ATOM 1623 C C . SER B 1 46 ? -8.68 2.172 0.488 1 90.12 46 SER B C 1
ATOM 1625 O O . SER B 1 46 ? -7.793 1.624 -0.165 1 90.12 46 SER B O 1
ATOM 1627 N N . LEU B 1 47 ? -8.445 2.908 1.501 1 93.94 47 LEU B N 1
ATOM 1628 C CA . LEU B 1 47 ? -7.137 3.092 2.125 1 93.94 47 LEU B CA 1
ATOM 1629 C C . LEU B 1 47 ? -7.281 3.346 3.621 1 93.94 47 LEU B C 1
ATOM 1631 O O . LEU B 1 47 ? -8.156 4.105 4.047 1 93.94 47 LEU B O 1
ATOM 1635 N N . GLN B 1 48 ? -6.398 2.762 4.422 1 95.75 48 GLN B N 1
ATOM 1636 C CA . GLN B 1 48 ? -6.566 2.896 5.863 1 95.75 48 GLN B CA 1
ATOM 1637 C C . GLN B 1 48 ? -5.633 3.961 6.43 1 95.75 48 GLN B C 1
ATOM 1639 O O . GLN B 1 48 ? -6.008 4.711 7.332 1 95.75 48 GLN B O 1
ATOM 1644 N N . LYS B 1 49 ? -4.473 3.949 5.941 1 97.06 49 LYS B N 1
ATOM 1645 C CA . LYS B 1 49 ? -3.457 4.852 6.469 1 97.06 49 LYS B CA 1
ATOM 1646 C C . LYS B 1 49 ? -2.746 5.602 5.344 1 97.06 49 LYS B C 1
ATOM 1648 O O . LYS B 1 49 ? -2.256 4.984 4.395 1 97.06 49 LYS B O 1
ATOM 1653 N N . LEU B 1 50 ? -2.717 6.922 5.469 1 96.88 50 LEU B N 1
ATOM 1654 C CA . LEU B 1 50 ? -2.031 7.758 4.488 1 96.88 50 LEU B CA 1
ATOM 1655 C C . LEU B 1 50 ? -1.054 8.703 5.176 1 96.88 50 LEU B C 1
ATOM 1657 O O . LEU B 1 50 ? -1.419 9.398 6.125 1 96.88 50 LEU B O 1
ATOM 1661 N N . ILE B 1 51 ? 0.194 8.703 4.711 1 96.75 51 ILE B N 1
ATOM 1662 C CA . ILE B 1 51 ? 1.225 9.625 5.168 1 96.75 51 ILE B CA 1
ATOM 1663 C C . ILE B 1 51 ? 1.715 10.469 3.994 1 96.75 51 ILE B C 1
ATOM 1665 O O . ILE B 1 51 ? 2.154 9.938 2.975 1 96.75 51 ILE B O 1
ATOM 1669 N N . ILE B 1 52 ? 1.565 11.742 4.098 1 95.88 52 ILE B N 1
ATOM 1670 C CA . ILE B 1 52 ? 2.131 12.672 3.125 1 95.88 52 ILE B CA 1
ATOM 1671 C C . ILE B 1 52 ? 3.23 13.5 3.783 1 95.88 52 ILE B C 1
ATOM 1673 O O . ILE B 1 52 ? 2.986 14.195 4.773 1 95.88 52 ILE B O 1
ATOM 1677 N N . SER B 1 53 ? 4.414 13.383 3.229 1 95.25 53 SER B N 1
ATOM 1678 C CA . SER B 1 53 ? 5.52 13.992 3.957 1 95.25 53 SER B CA 1
ATOM 1679 C C . SER B 1 53 ? 6.586 14.531 3.002 1 95.25 53 SER B C 1
ATOM 1681 O O . SER B 1 53 ? 6.539 14.258 1.801 1 95.25 53 SER B O 1
ATOM 1683 N N . LEU B 1 54 ? 7.445 15.375 3.482 1 91.5 54 LEU B N 1
ATOM 1684 C CA . LEU B 1 54 ? 8.672 15.828 2.832 1 91.5 54 LEU B CA 1
ATOM 1685 C C . LEU B 1 54 ? 8.352 16.578 1.538 1 91.5 54 LEU B C 1
ATOM 1687 O O . LEU B 1 54 ? 8.867 16.219 0.474 1 91.5 54 LEU B O 1
ATOM 1691 N N . ASN B 1 55 ? 7.574 17.625 1.709 1 93.06 55 ASN B N 1
ATOM 1692 C CA . ASN B 1 55 ? 7.234 18.484 0.585 1 93.06 55 ASN B CA 1
ATOM 1693 C C . ASN B 1 55 ? 7.469 19.953 0.92 1 93.06 55 ASN B C 1
ATOM 1695 O O . ASN B 1 55 ? 6.734 20.531 1.717 1 93.06 55 ASN B O 1
ATOM 1699 N N . ASP B 1 56 ? 8.414 20.609 0.35 1 92.44 56 ASP B N 1
ATOM 1700 C CA . ASP B 1 56 ? 8.828 21.969 0.685 1 92.44 56 ASP B CA 1
ATOM 1701 C C . ASP B 1 56 ? 8.047 22.984 -0.131 1 92.44 56 ASP B C 1
ATOM 1703 O O . ASP B 1 56 ? 8.055 24.188 0.192 1 92.44 56 ASP B O 1
ATOM 1707 N N . GLU B 1 57 ? 7.32 22.516 -1.117 1 93.38 57 GLU B N 1
ATOM 1708 C CA . GLU B 1 57 ? 6.812 23.453 -2.113 1 93.38 57 GLU B CA 1
ATOM 1709 C C . GLU B 1 57 ? 5.297 23.609 -1.995 1 93.38 57 GLU B C 1
ATOM 1711 O O . GLU B 1 57 ? 4.75 24.656 -2.346 1 93.38 57 GLU B O 1
ATOM 1716 N N . LEU B 1 58 ? 4.625 22.672 -1.508 1 94.88 58 LEU B N 1
ATOM 1717 C CA . LEU B 1 58 ? 3.168 22.688 -1.511 1 94.88 58 LEU B CA 1
ATOM 1718 C C . LEU B 1 58 ? 2.633 23.766 -0.583 1 94.88 58 LEU B C 1
ATOM 1720 O O . LEU B 1 58 ? 3.006 23.828 0.591 1 94.88 58 LEU B O 1
ATOM 1724 N N . VAL B 1 59 ? 1.824 24.625 -1.084 1 96.81 59 VAL B N 1
ATOM 1725 C CA . VAL B 1 59 ? 1.259 25.734 -0.316 1 96.81 59 VAL B CA 1
ATOM 1726 C C . VAL B 1 59 ? -0.158 25.375 0.13 1 96.81 59 VAL B C 1
ATOM 1728 O O . VAL B 1 59 ? -0.556 25.688 1.257 1 96.81 59 VAL B O 1
ATOM 1731 N N . SER B 1 60 ? -0.851 24.812 -0.826 1 96.31 60 SER B N 1
ATOM 1732 C CA . SER B 1 60 ? -2.203 24.328 -0.577 1 96.31 60 SER B CA 1
ATOM 1733 C C . SER B 1 60 ? -2.516 23.094 -1.429 1 96.31 60 SER B C 1
ATOM 1735 O O . SER B 1 60 ? -1.918 22.906 -2.49 1 96.31 60 SER B O 1
ATOM 1737 N N . PHE B 1 61 ? -3.422 22.281 -1.008 1 95.31 61 PHE B N 1
ATOM 1738 C CA . PHE B 1 61 ? -3.777 21.078 -1.759 1 95.31 61 PHE B CA 1
ATOM 1739 C C . PHE B 1 61 ? -4.609 21.438 -2.984 1 95.31 61 PHE B C 1
ATOM 1741 O O . PH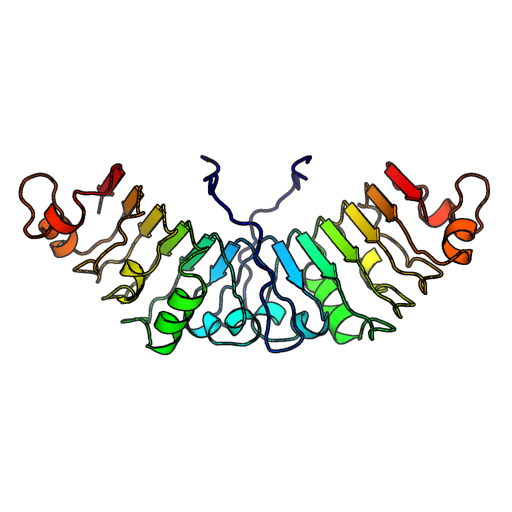E B 1 61 ? -5.59 22.172 -2.883 1 95.31 61 PHE B O 1
ATOM 1748 N N . PRO B 1 62 ? -4.176 20.891 -4.09 1 92.38 62 PRO B N 1
ATOM 1749 C CA . PRO B 1 62 ? -4.984 21.109 -5.293 1 92.38 62 PRO B CA 1
ATOM 1750 C C . PRO B 1 62 ? -6.359 20.438 -5.203 1 92.38 62 PRO B C 1
ATOM 1752 O O . PRO B 1 62 ? -6.535 19.484 -4.449 1 92.38 62 PRO B O 1
ATOM 1755 N N . ASN B 1 63 ? -7.285 20.969 -5.973 1 91.75 63 ASN B N 1
ATOM 1756 C CA . ASN B 1 63 ? -8.656 20.469 -5.996 1 91.75 63 ASN B CA 1
ATOM 1757 C C . ASN B 1 63 ? -8.695 18.969 -6.316 1 91.75 63 ASN B C 1
ATOM 1759 O O . ASN B 1 63 ? -9.477 18.219 -5.723 1 91.75 63 ASN B O 1
ATOM 1763 N N . GLU B 1 64 ? -7.812 18.578 -7.141 1 88.56 64 GLU B N 1
ATOM 1764 C CA . GLU B 1 64 ? -7.777 17.172 -7.555 1 88.56 64 GLU B CA 1
ATOM 1765 C C . GLU B 1 64 ? -7.395 16.266 -6.395 1 88.56 64 GLU B C 1
ATOM 1767 O O . GLU B 1 64 ? -8 15.203 -6.203 1 88.56 64 GLU B O 1
ATOM 1772 N N . ALA B 1 65 ? -6.445 16.672 -5.66 1 89.81 65 ALA B N 1
ATOM 1773 C CA . ALA B 1 65 ? -6.027 15.891 -4.504 1 89.81 65 ALA B CA 1
ATOM 1774 C C . ALA B 1 65 ? -7.109 15.875 -3.428 1 89.81 65 ALA B C 1
ATOM 1776 O O . ALA B 1 65 ? -7.34 14.852 -2.783 1 89.81 65 ALA B O 1
ATOM 1777 N N . GLU B 1 66 ? -7.781 16.969 -3.312 1 93.38 66 GLU B N 1
ATOM 1778 C CA . GLU B 1 66 ? -8.859 17.062 -2.328 1 93.38 66 GLU B CA 1
ATOM 1779 C C . GLU B 1 66 ? -10 16.109 -2.674 1 93.38 66 GLU B C 1
ATOM 1781 O O . GLU B 1 66 ? -10.57 15.469 -1.788 1 93.38 66 GLU B O 1
ATOM 1786 N N . GLN B 1 67 ? -10.25 15.961 -3.977 1 92.75 67 GLN B N 1
ATOM 1787 C CA . GLN B 1 67 ? -11.312 15.07 -4.434 1 92.75 67 GLN B CA 1
ATOM 1788 C C . GLN B 1 67 ? -10.969 13.609 -4.156 1 92.75 67 GLN B C 1
ATOM 1790 O O . GLN B 1 67 ? -11.852 12.797 -3.879 1 92.75 67 GLN B O 1
ATOM 1795 N N . TRP B 1 68 ? -9.688 13.32 -4.23 1 94.06 68 TRP B N 1
ATOM 1796 C CA . TRP B 1 68 ? -9.242 11.961 -3.949 1 94.06 68 TRP B CA 1
ATOM 1797 C C . TRP B 1 68 ? -9.617 11.547 -2.529 1 94.06 68 TRP B C 1
ATOM 1799 O O . TRP B 1 68 ? -10.07 10.422 -2.301 1 94.06 68 TRP B O 1
ATOM 1809 N N . PHE B 1 69 ? -9.508 12.477 -1.558 1 95.38 69 PHE B N 1
ATOM 1810 C CA . PHE B 1 69 ? -9.828 12.219 -0.157 1 95.38 69 PHE B CA 1
ATOM 1811 C C . PHE B 1 69 ? -11.281 11.797 -0 1 95.38 69 PHE B C 1
ATOM 1813 O O . PHE B 1 69 ? -11.609 10.961 0.852 1 95.38 69 PHE B O 1
ATOM 1820 N N . LEU B 1 70 ? -12.109 12.289 -0.858 1 95 70 LEU B N 1
ATOM 1821 C CA . LEU B 1 70 ? -13.523 11.953 -0.77 1 95 70 LEU B CA 1
ATOM 1822 C C . LEU B 1 70 ? -13.758 10.484 -1.108 1 95 70 LEU B C 1
ATOM 1824 O O . LEU B 1 70 ? -14.656 9.852 -0.547 1 95 70 LEU B O 1
ATOM 1828 N N . LYS B 1 71 ? -12.922 9.945 -1.951 1 92.25 71 LYS B N 1
ATOM 1829 C CA . LYS B 1 71 ? -13.07 8.562 -2.389 1 92.25 71 LYS B CA 1
ATOM 1830 C C . LYS B 1 71 ? -12.734 7.594 -1.263 1 92.25 71 LYS B C 1
ATOM 1832 O O . LYS B 1 71 ? -13.289 6.496 -1.191 1 92.25 71 LYS B O 1
ATOM 1837 N N . VAL B 1 72 ? -11.844 8.039 -0.399 1 93.94 72 VAL B N 1
ATOM 1838 C CA . VAL B 1 72 ? -11.406 7.152 0.673 1 93.94 72 VAL B CA 1
ATOM 1839 C C . VAL B 1 72 ? -12.023 7.598 1.997 1 93.94 72 VAL B C 1
ATOM 1841 O O . VAL B 1 72 ? -11.523 7.254 3.07 1 93.94 72 VAL B O 1
ATOM 1844 N N . SER B 1 73 ? -13.102 8.383 1.934 1 96.19 73 SER B N 1
ATOM 1845 C CA . SER B 1 73 ? -13.68 9.062 3.084 1 96.19 73 SER B CA 1
ATOM 1846 C C . SER B 1 73 ? -14.211 8.07 4.109 1 96.19 73 SER B C 1
ATOM 1848 O O . SER B 1 73 ? -14.203 8.352 5.312 1 96.19 73 SER B O 1
ATOM 1850 N N . SER B 1 74 ? -14.586 6.867 3.709 1 96.31 74 SER B N 1
ATOM 1851 C CA . SER B 1 74 ? -15.195 5.902 4.621 1 96.31 74 SER B CA 1
ATOM 1852 C C . SER B 1 74 ? -14.211 4.805 5 1 96.31 74 SER B C 1
ATOM 1854 O O . SER B 1 74 ? -14.578 3.832 5.66 1 96.31 74 SER B O 1
ATOM 1856 N N . SER B 1 75 ? -12.945 4.93 4.543 1 95.31 75 SER B N 1
ATOM 1857 C CA . SER B 1 75 ? -11.984 3.865 4.832 1 95.31 75 SER B CA 1
ATOM 1858 C C . SER B 1 75 ? -10.727 4.414 5.488 1 95.31 75 SER B C 1
ATOM 1860 O O . SER B 1 75 ? -10.039 3.703 6.227 1 95.31 75 SER B O 1
ATOM 1862 N N . LEU B 1 76 ? -10.453 5.664 5.309 1 96.69 76 LEU B N 1
ATOM 1863 C CA . LEU B 1 76 ? -9.227 6.254 5.836 1 96.69 76 LEU B CA 1
ATOM 1864 C C . LEU B 1 76 ? -9.336 6.488 7.34 1 96.69 76 LEU B C 1
ATOM 1866 O O . LEU B 1 76 ? -10.18 7.27 7.793 1 96.69 76 LEU B O 1
ATOM 1870 N N . CYS B 1 77 ? -8.414 5.855 8.125 1 97.69 77 CYS B N 1
ATOM 1871 C CA . CYS B 1 77 ? -8.516 5.918 9.578 1 97.69 77 CYS B CA 1
ATOM 1872 C C . CYS B 1 77 ? -7.379 6.738 10.164 1 97.69 77 CYS B C 1
ATOM 1874 O O . CYS B 1 77 ? -7.516 7.316 11.242 1 97.69 77 CYS B O 1
ATOM 1876 N N . HIS B 1 78 ? -6.297 6.777 9.445 1 98.19 78 HIS B N 1
ATOM 1877 C CA . HIS B 1 78 ? -5.098 7.453 9.93 1 98.19 78 HIS B CA 1
ATOM 1878 C C . HIS B 1 78 ? -4.488 8.344 8.844 1 98.19 78 HIS B C 1
ATOM 1880 O O . H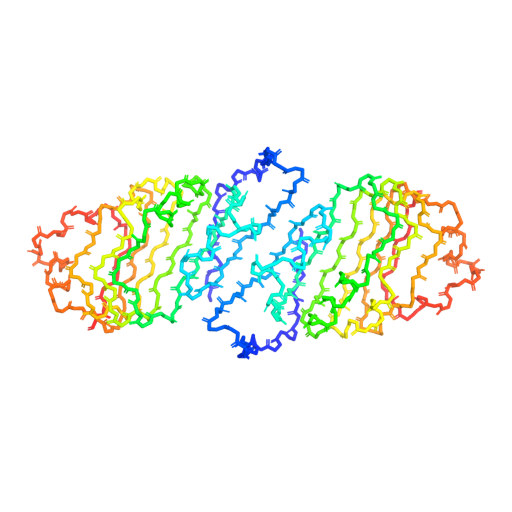IS B 1 78 ? -4.23 7.879 7.734 1 98.19 78 HIS B O 1
ATOM 1886 N N . LEU B 1 79 ? -4.297 9.625 9.227 1 98.38 79 LEU B N 1
ATOM 1887 C CA . LEU B 1 79 ? -3.75 10.586 8.281 1 98.38 79 LEU B CA 1
ATOM 1888 C C . LEU B 1 79 ? -2.623 11.391 8.914 1 98.38 79 LEU B C 1
ATOM 1890 O O . LEU B 1 79 ? -2.746 11.852 10.047 1 98.38 79 LEU B O 1
ATOM 1894 N N . GLU B 1 80 ? -1.496 11.5 8.188 1 98.25 80 GLU B N 1
ATOM 1895 C CA . GLU B 1 80 ? -0.364 12.281 8.688 1 98.25 80 GLU B CA 1
ATOM 1896 C C . GLU B 1 80 ? 0.123 13.281 7.637 1 98.25 80 GLU B C 1
ATOM 1898 O O . GLU B 1 80 ? 0.274 12.93 6.465 1 98.25 80 GLU B O 1
ATOM 1903 N N . PHE B 1 81 ? 0.316 14.477 8.047 1 97.62 81 PHE B N 1
ATOM 1904 C CA . PHE B 1 81 ? 1.05 15.492 7.301 1 97.62 81 PHE B CA 1
ATOM 1905 C C . PHE B 1 81 ? 2.346 15.852 8.016 1 97.62 81 PHE B C 1
ATOM 1907 O O . PHE B 1 81 ? 2.32 16.359 9.141 1 97.62 81 PHE B O 1
ATOM 1914 N N . SER B 1 82 ? 3.424 15.609 7.285 1 96.56 82 SER B N 1
ATOM 1915 C CA . SER B 1 82 ? 4.676 15.859 7.992 1 96.56 82 SER B CA 1
ATOM 1916 C C . SER B 1 82 ? 5.695 16.547 7.094 1 96.56 82 SER B C 1
ATOM 1918 O O . SER B 1 82 ? 5.809 16.219 5.91 1 96.56 82 SER B O 1
ATOM 1920 N N . HIS B 1 83 ? 6.449 17.516 7.625 1 96 83 HIS B N 1
ATOM 1921 C CA . HIS B 1 83 ? 7.586 18.172 6.988 1 96 83 HIS B CA 1
ATOM 1922 C C . HIS B 1 83 ? 7.164 18.875 5.703 1 96 83 HIS B C 1
ATOM 1924 O O . HIS B 1 83 ? 7.73 18.625 4.637 1 96 83 HIS B O 1
ATOM 1930 N N . PHE B 1 84 ? 6.211 19.844 5.941 1 96 84 PHE B N 1
ATOM 1931 C CA . PHE B 1 84 ? 5.801 20.766 4.891 1 96 84 PHE B CA 1
ATOM 1932 C C . PHE B 1 84 ? 6.297 22.172 5.195 1 96 84 PHE B C 1
ATOM 1934 O O . PHE B 1 84 ? 5.766 22.844 6.078 1 96 84 PHE B O 1
ATOM 1941 N N . LYS B 1 85 ? 7.203 22.672 4.492 1 95.94 85 LYS B N 1
ATOM 1942 C CA . LYS B 1 85 ? 7.82 23.953 4.797 1 95.94 85 LYS B CA 1
ATOM 1943 C C . LYS B 1 85 ? 6.898 25.109 4.41 1 95.94 85 LYS B C 1
ATOM 1945 O O . LYS B 1 85 ? 6.926 26.172 5.043 1 95.94 85 LYS B O 1
ATOM 1950 N N . SER B 1 86 ? 6.027 24.891 3.408 1 97.25 86 SER B N 1
ATOM 1951 C CA . SER B 1 86 ? 5.289 26.016 2.854 1 97.25 86 SER B CA 1
ATOM 1952 C C . SER B 1 86 ? 3.785 25.812 2.994 1 97.25 86 SER B C 1
ATOM 1954 O O . SER B 1 86 ? 3.004 26.719 2.67 1 97.25 86 SER B O 1
ATOM 1956 N N . LEU B 1 87 ? 3.354 24.703 3.516 1 97.44 87 LEU B N 1
ATOM 1957 C CA . LEU B 1 87 ? 1.937 24.359 3.551 1 97.44 87 LEU B CA 1
ATOM 1958 C C . LEU B 1 87 ? 1.17 25.312 4.465 1 97.44 87 LEU B C 1
ATOM 1960 O O . LEU B 1 87 ? 1.48 25.422 5.656 1 97.44 87 LEU B O 1
ATOM 1964 N N . GLN B 1 88 ? 0.152 25.938 3.916 1 97.56 88 GLN B N 1
ATOM 1965 C CA . GLN B 1 88 ? -0.582 26.953 4.664 1 97.56 88 GLN B CA 1
ATOM 1966 C C . GLN B 1 88 ? -1.983 26.469 5.023 1 97.56 88 GLN B C 1
ATOM 1968 O O . GLN B 1 88 ? -2.646 27.047 5.887 1 97.56 88 GLN B O 1
ATOM 1973 N N . SER B 1 89 ? -2.383 25.484 4.234 1 96.94 89 SER B N 1
ATOM 1974 C CA . SER B 1 89 ? -3.727 24.984 4.504 1 96.94 89 SER B CA 1
ATOM 1975 C C . SER B 1 89 ? -3.816 23.484 4.246 1 96.94 89 SER B C 1
ATOM 1977 O O . SER B 1 89 ? -3.166 22.969 3.336 1 96.94 89 SER B O 1
ATOM 1979 N N . LEU B 1 90 ? -4.625 22.766 5.094 1 97.38 90 LEU B N 1
ATOM 1980 C CA . LEU B 1 90 ? -4.949 21.359 4.875 1 97.38 90 LEU B CA 1
ATOM 1981 C C . LEU B 1 90 ? -6.191 21.219 3.996 1 97.38 90 LEU B C 1
ATOM 1983 O O . LEU B 1 90 ? -6.898 22.203 3.754 1 97.38 90 LEU B O 1
ATOM 1987 N N . PRO B 1 91 ? -6.387 20.016 3.496 1 96.25 91 PRO B N 1
ATOM 1988 C CA . PRO B 1 91 ? -7.562 19.828 2.641 1 96.25 91 PRO B CA 1
ATOM 1989 C C . PRO B 1 91 ? -8.867 20.156 3.361 1 96.25 91 PRO B C 1
ATOM 1991 O O . PRO B 1 91 ? -9.094 19.688 4.48 1 96.25 91 PRO B O 1
ATOM 1994 N N . SER B 1 92 ? -9.719 20.922 2.684 1 95.5 92 SER B N 1
ATOM 1995 C CA . SER B 1 92 ? -11.008 21.281 3.27 1 95.5 92 SER B CA 1
ATOM 1996 C C . SER B 1 92 ? -11.93 20.062 3.369 1 95.5 92 SER B C 1
ATOM 1998 O O . SER B 1 92 ? -12.883 20.062 4.152 1 95.5 92 SER B O 1
ATOM 2000 N N . THR B 1 93 ? -11.617 19.031 2.643 1 96.31 93 THR B N 1
ATOM 2001 C CA . THR B 1 93 ? -12.43 17.812 2.562 1 96.31 93 THR B CA 1
ATOM 2002 C C . THR B 1 93 ? -12.203 16.938 3.785 1 96.31 93 THR B C 1
ATOM 2004 O O . THR B 1 93 ? -12.875 15.914 3.953 1 96.31 93 THR B O 1
ATOM 2007 N N . LEU B 1 94 ? -11.297 17.344 4.676 1 97.44 94 LEU B N 1
ATOM 2008 C CA . LEU B 1 94 ? -11.016 16.516 5.848 1 97.44 94 LEU B CA 1
ATOM 2009 C C . LEU B 1 94 ? -12.273 16.266 6.668 1 97.44 94 LEU B C 1
ATOM 2011 O O . LEU B 1 94 ? -12.43 15.211 7.277 1 97.44 94 LEU B O 1
ATOM 2015 N N . GLU B 1 95 ? -13.133 17.266 6.645 1 97.62 95 GLU B N 1
ATOM 2016 C CA . GLU B 1 95 ? -14.367 17.172 7.418 1 97.62 95 GLU B CA 1
ATOM 2017 C C . GLU B 1 95 ? -15.219 15.992 6.965 1 97.62 95 GLU B C 1
ATOM 2019 O O . GLU B 1 95 ? -16 15.445 7.75 1 97.62 95 GLU B O 1
ATOM 2024 N N . SER B 1 96 ? -15 15.586 5.746 1 97.12 96 SER B N 1
ATOM 2025 C CA . SER B 1 96 ? -15.836 14.555 5.145 1 97.12 96 SER B CA 1
ATOM 2026 C C . SER B 1 96 ? -15.289 13.156 5.426 1 97.12 96 SER B C 1
ATOM 2028 O O . SER B 1 96 ? -15.906 12.156 5.07 1 97.12 96 SER B O 1
ATOM 2030 N N . LEU B 1 97 ? -14.133 13.078 5.992 1 97.62 97 LEU B N 1
ATOM 2031 C CA . LEU B 1 97 ? -13.523 11.781 6.262 1 97.62 97 LEU B CA 1
ATOM 2032 C C . LEU B 1 97 ? -14.172 11.117 7.469 1 97.62 97 LEU B C 1
ATOM 2034 O O . LEU B 1 97 ? -13.633 11.156 8.57 1 97.62 97 LEU B O 1
ATOM 2038 N N . SER B 1 98 ? -15.203 10.352 7.219 1 97.5 98 SER B N 1
ATOM 2039 C CA . SER B 1 98 ? -16.109 9.867 8.258 1 97.5 98 SER B CA 1
ATOM 2040 C C . SER B 1 98 ? -15.477 8.734 9.055 1 97.5 98 SER B C 1
ATOM 2042 O O . SER B 1 98 ? -15.969 8.367 10.125 1 97.5 98 SER B O 1
ATOM 2044 N N . SER B 1 99 ? -14.375 8.164 8.562 1 97.44 99 SER B N 1
ATOM 2045 C CA . SER B 1 99 ? -13.734 7.062 9.273 1 97.44 99 SER B CA 1
ATOM 2046 C C . SER B 1 99 ? -12.422 7.504 9.906 1 97.44 99 SER B C 1
ATOM 2048 O O . SER B 1 99 ? -11.742 6.703 10.555 1 97.44 99 SER B O 1
ATOM 2050 N N . LEU B 1 100 ? -12.062 8.742 9.727 1 98.06 100 LEU B N 1
ATOM 2051 C CA . LEU B 1 100 ? -10.773 9.211 10.227 1 98.06 100 LEU B CA 1
ATOM 2052 C C . LEU B 1 100 ? -10.766 9.242 11.75 1 98.06 100 LEU B C 1
ATOM 2054 O O . LEU B 1 100 ? -11.625 9.867 12.375 1 98.06 100 LEU B O 1
ATOM 2058 N N . GLN B 1 101 ? -9.75 8.594 12.359 1 98.38 101 GLN B N 1
ATOM 2059 C CA . GLN B 1 101 ? -9.664 8.492 13.812 1 98.38 101 GLN B CA 1
ATOM 2060 C C . GLN B 1 101 ? -8.445 9.242 14.336 1 98.38 101 GLN B C 1
ATOM 2062 O O . GLN B 1 101 ? -8.453 9.742 15.469 1 98.38 101 GLN B O 1
ATOM 2067 N N . SER B 1 102 ? -7.406 9.297 13.523 1 98.5 102 SER B N 1
ATOM 2068 C CA . SER B 1 102 ? -6.16 9.914 13.977 1 98.5 102 SER B CA 1
ATOM 2069 C C . SER B 1 102 ? -5.598 10.852 12.922 1 98.5 102 SER B C 1
ATOM 2071 O O . SER B 1 102 ? -5.434 10.469 11.758 1 98.5 102 SER B O 1
ATOM 2073 N N . LEU B 1 103 ? -5.328 12.078 13.375 1 98.56 103 LEU B N 1
ATOM 2074 C CA . LEU B 1 103 ? -4.684 13.078 12.539 1 98.56 103 LEU B CA 1
ATOM 2075 C C . LEU B 1 103 ? -3.387 13.57 13.172 1 98.56 103 LEU B C 1
ATOM 2077 O O . LEU B 1 103 ? -3.391 14.047 14.305 1 98.56 103 LEU B O 1
ATOM 2081 N N . PHE B 1 104 ? -2.32 13.414 12.477 1 98.44 104 PHE B N 1
ATOM 2082 C CA . PHE B 1 104 ? -1 13.836 12.93 1 98.44 104 PHE B CA 1
ATOM 2083 C C . PHE B 1 104 ? -0.451 14.945 12.039 1 98.44 104 PHE B C 1
ATOM 2085 O O . PHE B 1 104 ? -0.367 14.773 10.82 1 98.44 104 PHE B O 1
ATOM 2092 N N . ILE B 1 105 ? -0.11 15.992 12.562 1 97.94 105 ILE B N 1
ATOM 2093 C CA . ILE B 1 105 ? 0.524 17.109 11.883 1 97.94 105 ILE B CA 1
ATOM 2094 C C . ILE B 1 105 ? 1.866 17.422 12.539 1 97.94 105 ILE B C 1
ATOM 2096 O O . ILE B 1 105 ? 1.926 17.703 13.742 1 97.94 105 ILE B O 1
ATOM 2100 N N . ASN B 1 106 ? 2.898 17.328 11.695 1 97.19 106 ASN B N 1
ATOM 2101 C CA . ASN B 1 106 ? 4.238 17.484 12.258 1 97.19 106 ASN B CA 1
ATOM 2102 C C . ASN B 1 106 ? 5.109 18.391 11.391 1 97.19 106 ASN B C 1
ATOM 2104 O O . ASN B 1 106 ? 5.289 18.125 10.195 1 97.19 106 ASN B O 1
ATOM 2108 N N . SER B 1 107 ? 5.73 19.438 11.961 1 96.94 107 SER B N 1
ATOM 2109 C CA . SER B 1 107 ? 6.68 20.312 11.258 1 96.94 107 SER B CA 1
ATOM 2110 C C . SER B 1 107 ? 6.031 20.984 10.062 1 96.94 107 SER B C 1
ATOM 2112 O O . SER B 1 107 ? 6.535 20.891 8.938 1 96.94 107 SER B O 1
ATOM 2114 N N . VAL B 1 108 ? 4.93 21.719 10.336 1 96.75 108 VAL B N 1
ATOM 2115 C CA . VAL B 1 108 ? 4.215 22.516 9.336 1 96.75 108 VAL B CA 1
ATOM 2116 C C . VAL B 1 108 ? 4.156 23.969 9.781 1 96.75 108 VAL B C 1
ATOM 2118 O O . VAL B 1 108 ? 3.1 24.469 10.172 1 96.75 108 VAL B O 1
ATOM 2121 N N . PRO B 1 109 ? 5.238 24.703 9.617 1 97.25 109 PRO B N 1
ATOM 2122 C CA . PRO B 1 109 ? 5.43 26.016 10.25 1 97.25 109 PRO B CA 1
ATOM 2123 C C . PRO B 1 109 ? 4.547 27.109 9.633 1 97.25 109 PRO B C 1
ATOM 2125 O O . PRO B 1 109 ? 4.379 28.172 10.227 1 97.25 109 PRO B O 1
ATOM 2128 N N . MET B 1 110 ? 3.943 26.859 8.477 1 97.38 110 MET B N 1
ATOM 2129 C CA . MET B 1 110 ? 3.174 27.922 7.828 1 97.38 110 MET B CA 1
ATOM 2130 C C . MET B 1 110 ? 1.678 27.703 8.016 1 97.38 110 MET B C 1
ATOM 2132 O O . MET B 1 110 ? 0.866 28.531 7.617 1 97.38 110 MET B O 1
ATOM 2136 N N . LEU B 1 111 ? 1.313 26.625 8.695 1 97.5 111 LEU B N 1
ATOM 2137 C CA . LEU B 1 111 ? -0.091 26.328 8.945 1 97.5 111 LEU B CA 1
ATOM 2138 C C . LEU B 1 111 ? -0.636 27.172 10.094 1 97.5 111 LEU B C 1
ATOM 2140 O O . LEU B 1 111 ? -0.168 27.062 11.227 1 97.5 111 LEU B O 1
ATOM 2144 N N . ARG B 1 112 ? -1.655 27.953 9.844 1 96.44 112 ARG B N 1
ATOM 2145 C CA . ARG B 1 112 ? -2.135 28.906 10.852 1 96.44 112 ARG B CA 1
ATOM 2146 C C . ARG B 1 112 ? -3.486 28.469 11.406 1 96.44 112 ARG B C 1
ATOM 2148 O O . ARG B 1 112 ? -3.9 28.922 12.477 1 96.44 112 ARG B O 1
ATOM 2155 N N . GLU B 1 113 ? -4.125 27.688 10.641 1 96.81 113 GLU B N 1
ATOM 2156 C CA . GLU B 1 113 ? -5.469 27.281 11.055 1 96.81 113 GLU B CA 1
ATOM 2157 C C . GLU B 1 113 ? -5.816 25.891 10.531 1 96.81 113 GLU B C 1
ATOM 2159 O O . GLU B 1 113 ? -5.27 25.453 9.516 1 96.81 113 GLU B O 1
ATOM 2164 N N . LEU B 1 114 ? -6.633 25.203 11.266 1 97.62 114 LEU B N 1
ATOM 2165 C CA . LEU B 1 114 ? -7.145 23.906 10.852 1 97.62 114 LEU B CA 1
ATOM 2166 C C . LEU B 1 114 ? -8.477 24.047 10.125 1 97.62 114 LEU B C 1
ATOM 2168 O O . LEU B 1 114 ? -9.25 24.969 10.414 1 97.62 114 LEU B O 1
ATOM 2172 N N . PRO B 1 115 ? -8.664 23.172 9.172 1 97.06 115 PRO B N 1
ATOM 2173 C CA . PRO B 1 115 ? -10.031 23.094 8.641 1 97.06 115 PRO B CA 1
ATOM 2174 C C . PRO B 1 115 ? -11 22.422 9.617 1 97.06 115 PRO B C 1
ATOM 2176 O O . PRO B 1 115 ? -10.602 22.031 10.719 1 97.06 115 PRO B O 1
ATOM 2179 N N . ASN B 1 116 ? -12.281 22.422 9.195 1 97.62 116 ASN B N 1
ATOM 2180 C CA . ASN B 1 116 ? -13.188 21.594 9.984 1 97.62 116 ASN B CA 1
ATOM 2181 C C . ASN B 1 116 ? -12.75 20.141 9.984 1 97.62 116 ASN B C 1
ATOM 2183 O O . ASN B 1 116 ? -12.297 19.609 8.969 1 97.62 116 ASN B O 1
ATOM 2187 N N . LEU B 1 117 ? -12.828 19.531 11.188 1 98.44 117 LEU B N 1
ATOM 2188 C CA . LEU B 1 117 ? -12.406 18.156 11.344 1 98.44 117 LEU B CA 1
ATOM 2189 C C . LEU B 1 117 ? -13.609 17.234 11.531 1 98.44 117 LEU B C 1
ATOM 2191 O O . LEU B 1 117 ? -14.672 17.688 11.969 1 98.44 117 LEU B O 1
ATOM 2195 N N . PRO B 1 118 ? -13.445 16.047 11.133 1 98.06 118 PRO B N 1
ATOM 2196 C CA . PRO B 1 118 ? -14.602 15.148 11.211 1 98.06 118 PRO B CA 1
ATOM 2197 C C . PRO B 1 118 ? -14.969 14.781 12.641 1 98.06 118 PRO B C 1
ATOM 2199 O O . PRO B 1 118 ? -14.086 14.711 13.508 1 98.06 118 PRO B O 1
ATOM 2202 N N . PRO B 1 119 ? -16.266 14.5 12.82 1 97.75 119 PRO B N 1
ATOM 2203 C CA . PRO B 1 119 ? -16.703 14.117 14.164 1 97.75 119 PRO B CA 1
ATOM 2204 C C . PRO B 1 119 ? -16.109 12.797 14.625 1 97.75 119 PRO B C 1
ATOM 2206 O O . PRO B 1 119 ? -16.078 12.516 15.828 1 97.75 119 PRO B O 1
ATOM 2209 N N . SER B 1 120 ? -15.617 12.016 13.734 1 97.94 120 SER B N 1
ATOM 2210 C CA . SER B 1 120 ? -15.094 10.688 14.062 1 97.94 120 SER B CA 1
ATOM 2211 C C . SER B 1 120 ? -13.703 10.781 14.672 1 97.94 120 SER B C 1
ATOM 2213 O O . SER B 1 120 ? -13.195 9.797 15.227 1 97.94 120 SER B O 1
ATOM 2215 N N . LEU B 1 121 ? -13.047 11.914 14.508 1 98.38 121 L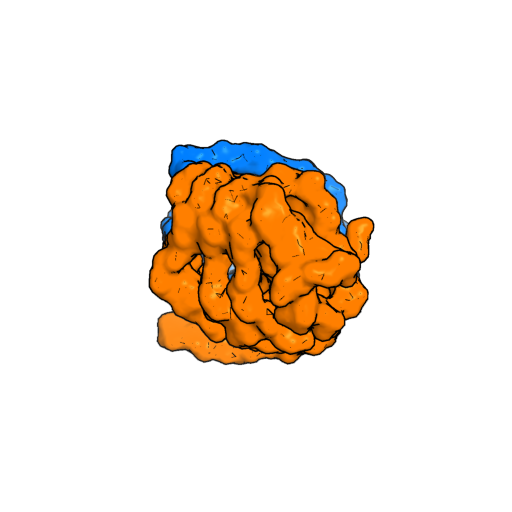EU B N 1
ATOM 2216 C CA . LEU B 1 121 ? -11.656 12.062 14.93 1 98.38 121 LEU B CA 1
ATOM 2217 C C . LEU B 1 121 ? -11.516 11.836 16.438 1 98.38 121 LEU B C 1
ATOM 2219 O O . LEU B 1 121 ? -12.258 12.414 17.234 1 98.38 121 LEU B O 1
ATOM 2223 N N . LYS B 1 122 ? -10.539 10.969 16.828 1 98.31 122 LYS B N 1
ATOM 2224 C CA . LYS B 1 122 ? -10.328 10.633 18.234 1 98.31 122 LYS B CA 1
ATOM 2225 C C . LYS B 1 122 ? -8.992 11.172 18.734 1 98.31 122 LYS B C 1
ATOM 2227 O O . LYS B 1 122 ? -8.82 11.383 19.938 1 98.31 122 LYS B O 1
ATOM 2232 N N . ARG B 1 123 ? -8.094 11.406 17.859 1 98.38 123 ARG B N 1
ATOM 2233 C CA . ARG B 1 123 ? -6.758 11.852 18.219 1 98.38 123 ARG B CA 1
ATOM 2234 C C . ARG B 1 123 ? -6.254 12.922 17.25 1 98.38 123 ARG B C 1
ATOM 2236 O O . ARG B 1 123 ? -6.309 12.742 16.047 1 98.38 123 ARG B O 1
ATOM 2243 N N . LEU B 1 124 ? -5.824 14 17.797 1 98.25 124 LEU B N 1
ATOM 2244 C CA . LEU B 1 124 ? -5.188 15.078 17.047 1 98.25 124 LEU B CA 1
ATOM 2245 C C . LEU B 1 124 ? -3.828 15.43 17.641 1 98.25 124 LEU B C 1
ATOM 2247 O O . LEU B 1 124 ? -3.744 15.852 18.797 1 98.25 124 LEU B O 1
ATOM 2251 N N . PHE B 1 125 ? -2.83 15.172 16.859 1 97.75 125 PHE B N 1
ATOM 2252 C CA . PHE B 1 125 ? -1.475 15.508 17.281 1 97.75 125 PHE B CA 1
ATOM 2253 C C . PHE B 1 125 ? -0.877 16.578 16.375 1 97.75 125 PHE B C 1
ATOM 2255 O O . PHE B 1 125 ? -0.805 16.406 15.164 1 97.75 125 PHE B O 1
ATOM 2262 N N . ILE B 1 126 ? -0.489 17.656 16.906 1 97.06 126 ILE B N 1
ATOM 2263 C CA . ILE B 1 126 ? 0.259 18.703 16.234 1 97.06 126 ILE B CA 1
ATOM 2264 C C . ILE B 1 126 ? 1.604 18.906 16.938 1 97.06 126 ILE B C 1
ATOM 2266 O O . ILE B 1 126 ? 1.66 19.406 18.062 1 97.06 126 ILE B O 1
ATOM 2270 N N . LEU B 1 127 ? 2.645 18.531 16.156 1 95 127 LEU B N 1
ATOM 2271 C CA . LEU B 1 127 ? 3.932 18.438 16.844 1 95 127 LEU B CA 1
ATOM 2272 C C . LEU B 1 127 ? 4.996 19.25 16.109 1 95 127 LEU B C 1
ATOM 2274 O O . LEU B 1 127 ? 4.922 19.422 14.891 1 95 127 LEU B O 1
ATOM 2278 N N . ARG B 1 128 ? 5.934 19.75 16.844 1 93.06 128 ARG B N 1
ATOM 2279 C CA . ARG B 1 128 ? 7.164 20.359 16.359 1 93.06 128 ARG B CA 1
ATOM 2280 C C . ARG B 1 128 ? 6.871 21.688 15.641 1 93.06 128 ARG B C 1
ATOM 2282 O O . ARG B 1 128 ? 6.016 22.453 16.078 1 93.06 128 ARG B O 1
ATOM 2289 N N . ASP B 1 129 ? 7.59 22.266 14.766 1 92.44 129 ASP B N 1
ATOM 2290 C CA . ASP B 1 129 ? 7.609 23.578 14.117 1 92.44 129 ASP B CA 1
ATOM 2291 C C . ASP B 1 129 ? 6.242 23.922 13.539 1 92.44 129 ASP B C 1
ATOM 2293 O O . ASP B 1 129 ? 5.953 23.609 12.383 1 92.44 129 ASP B O 1
ATOM 2297 N N . CYS B 1 130 ? 5.355 24.5 14.398 1 90.94 130 CYS B N 1
ATOM 2298 C CA . CYS B 1 130 ? 4.078 25.016 13.914 1 90.94 130 CYS B CA 1
ATOM 2299 C C . CYS B 1 130 ? 4.027 26.531 14.008 1 90.94 130 CYS B C 1
ATOM 2301 O O . CYS B 1 130 ? 4.836 27.141 14.711 1 90.94 130 CYS B O 1
ATOM 2303 N N . HIS B 1 131 ? 3.154 27.094 13.344 1 94.62 131 HIS B N 1
ATOM 2304 C CA . HIS B 1 131 ? 2.965 28.531 13.398 1 94.62 131 HIS B CA 1
ATOM 2305 C C . HIS B 1 131 ? 2.443 28.969 14.758 1 94.62 131 HIS B C 1
ATOM 2307 O O . HIS B 1 131 ? 1.548 28.328 15.32 1 94.62 131 HIS B O 1
ATOM 2313 N N . PRO B 1 132 ? 2.961 30.031 15.344 1 94.12 132 PRO B N 1
ATOM 2314 C CA . PRO B 1 132 ? 2.496 30.516 16.641 1 94.12 132 PRO B CA 1
ATOM 2315 C C . PRO B 1 132 ? 0.991 30.781 16.672 1 94.12 132 PRO B C 1
ATOM 2317 O O . PRO B 1 132 ? 0.342 30.547 17.703 1 94.12 132 PRO B O 1
ATOM 2320 N N . GLU B 1 133 ? 0.46 31.188 15.57 1 95.62 133 GLU B N 1
ATOM 2321 C CA . GLU B 1 133 ? -0.969 31.469 15.508 1 95.62 133 GLU B CA 1
ATOM 2322 C C . GLU B 1 133 ? -1.798 30.203 15.703 1 95.62 133 GLU B C 1
ATOM 2324 O O . GLU B 1 133 ? -2.904 30.266 16.234 1 95.62 133 GLU B O 1
ATOM 2329 N N . LEU B 1 134 ? -1.272 29.125 15.219 1 96 134 LEU B N 1
ATOM 2330 C CA . LEU B 1 134 ? -1.981 27.859 15.367 1 96 134 LEU B CA 1
ATOM 2331 C C . LEU B 1 134 ? -2.076 27.453 16.828 1 96 134 LEU B C 1
ATOM 2333 O O . LEU B 1 134 ? -3.152 27.078 17.312 1 96 134 LEU B O 1
ATOM 2337 N N . LYS B 1 135 ? -0.956 27.578 17.469 1 92.75 135 LYS B N 1
ATOM 2338 C CA . LYS B 1 135 ? -0.904 27.266 18.891 1 92.75 135 LYS B CA 1
ATOM 2339 C C . LYS B 1 135 ? -1.883 28.125 19.688 1 92.75 135 LYS B C 1
ATOM 2341 O O . LYS B 1 135 ? -2.6 27.609 20.562 1 92.75 135 LYS B O 1
ATOM 2346 N N . GLU B 1 136 ? -1.889 29.328 19.359 1 94.81 136 GLU B N 1
ATOM 2347 C CA . GLU B 1 136 ? -2.746 30.281 20.078 1 94.81 136 GLU B CA 1
ATOM 2348 C C . GLU B 1 136 ? -4.219 30 19.797 1 94.81 136 GLU B C 1
ATOM 2350 O O . GLU B 1 136 ? -5.047 30.031 20.703 1 94.81 136 GLU B O 1
ATOM 2355 N N . ARG B 1 137 ? -4.598 29.719 18.641 1 95.5 137 ARG B N 1
ATOM 2356 C CA . ARG B 1 137 ? -5.977 29.547 18.188 1 95.5 137 ARG B CA 1
ATOM 2357 C C . ARG B 1 137 ? -6.605 28.312 18.844 1 95.5 137 ARG B C 1
ATOM 2359 O O . ARG B 1 137 ? -7.805 28.297 19.125 1 95.5 137 ARG B O 1
ATOM 2366 N N . TYR B 1 138 ? -5.758 27.328 19.109 1 96.75 138 TYR B N 1
ATOM 2367 C CA . TYR B 1 138 ? -6.32 26.062 19.562 1 96.75 138 TYR B CA 1
ATOM 2368 C C . TYR B 1 138 ? -5.844 25.734 20.969 1 96.75 138 TYR B C 1
ATOM 2370 O O . TYR B 1 138 ? -5.902 24.578 21.406 1 96.75 138 TYR B O 1
ATOM 2378 N N . ARG B 1 139 ? -5.387 26.75 21.641 1 93.44 139 ARG B N 1
ATOM 2379 C CA . ARG B 1 139 ? -4.934 26.578 23.016 1 93.44 139 ARG B CA 1
ATOM 2380 C C . ARG B 1 139 ? -6.066 26.078 23.906 1 93.44 139 ARG B C 1
ATOM 2382 O O . ARG B 1 139 ? -7.227 26.453 23.703 1 93.44 139 ARG B O 1
ATOM 2389 N N . GLU B 1 140 ? -5.754 25.297 24.875 1 90.88 140 GLU B N 1
ATOM 2390 C CA . GLU B 1 140 ? -6.738 24.672 25.75 1 90.88 140 GLU B CA 1
ATOM 2391 C C . GLU B 1 140 ? -7.473 25.719 26.594 1 90.88 140 GLU B C 1
ATOM 2393 O O . GLU B 1 140 ? -8.672 25.594 26.844 1 90.88 140 GLU B O 1
ATOM 2398 N N . ASP B 1 141 ? -6.711 26.688 27 1 89.94 141 ASP B N 1
ATOM 2399 C CA . ASP B 1 141 ? -7.27 27.672 27.922 1 89.94 141 ASP B CA 1
ATOM 2400 C C . ASP B 1 141 ? -7.73 28.922 27.156 1 89.94 141 ASP B C 1
ATOM 2402 O O . ASP B 1 141 ? -7.148 30 27.312 1 89.94 141 ASP B O 1
ATOM 2406 N N . GLY B 1 142 ? -8.789 28.766 26.297 1 90.56 142 GLY B N 1
ATOM 2407 C CA . GLY B 1 142 ? -9.398 29.984 25.781 1 90.56 142 GLY B CA 1
ATOM 2408 C C . GLY B 1 142 ? -9.062 30.25 24.328 1 90.56 142 GLY B C 1
ATOM 2409 O O . GLY B 1 142 ? -9.211 31.375 23.844 1 90.56 142 GLY B O 1
ATOM 2410 N N . GLY B 1 143 ? -8.438 29.484 23.609 1 94.25 143 GLY B N 1
ATOM 2411 C CA . GLY B 1 143 ? -8.211 29.703 22.188 1 94.25 143 GLY B CA 1
ATOM 2412 C C . GLY B 1 143 ? -9.477 30.031 21.422 1 94.25 143 GLY B C 1
ATOM 2413 O O . GLY B 1 143 ? -10.555 29.531 21.75 1 94.25 143 GLY B O 1
ATOM 2414 N N . SER B 1 144 ? -9.352 30.906 20.469 1 96.69 144 SER B N 1
ATOM 2415 C CA . SER B 1 144 ? -10.492 31.406 19.703 1 96.69 144 SER B CA 1
ATOM 2416 C C . SER B 1 144 ? -11.219 30.281 18.984 1 96.69 144 SER B C 1
ATOM 2418 O O . SER B 1 144 ? -12.438 30.344 18.797 1 96.69 144 SER B O 1
ATOM 2420 N N . ASP B 1 145 ? -10.461 29.234 18.625 1 97.06 145 ASP B N 1
ATOM 2421 C CA . ASP B 1 145 ? -11.062 28.156 17.844 1 97.06 145 ASP B CA 1
ATOM 2422 C C . ASP B 1 145 ? -10.977 26.828 18.578 1 97.06 145 ASP B C 1
ATOM 2424 O O . ASP B 1 145 ? -11.125 25.766 17.969 1 97.06 145 ASP B O 1
ATOM 2428 N N . ARG B 1 146 ? -10.75 26.906 19.844 1 96.56 146 ARG B N 1
ATOM 2429 C CA . ARG B 1 146 ? -10.648 25.703 20.656 1 96.56 146 ARG B CA 1
ATOM 2430 C C . ARG B 1 146 ? -11.93 24.875 20.562 1 96.56 146 ARG B C 1
ATOM 2432 O O . ARG B 1 146 ? -11.883 23.641 20.562 1 96.56 146 ARG B O 1
ATOM 2439 N N . HIS B 1 147 ? -13.078 25.516 20.516 1 96.69 147 HIS B N 1
ATOM 2440 C CA . HIS B 1 147 ? -14.375 24.844 20.469 1 96.69 147 HIS B CA 1
ATOM 2441 C C . HIS B 1 147 ? -14.492 23.953 19.234 1 96.69 147 HIS B C 1
ATOM 2443 O O . HIS B 1 147 ? -15.227 22.969 19.234 1 96.69 147 HIS B O 1
ATOM 2449 N N . LYS B 1 148 ? -13.75 24.25 18.141 1 97.12 148 LYS B N 1
ATOM 2450 C CA . LYS B 1 148 ? -13.82 23.516 16.875 1 97.12 148 LYS B CA 1
ATOM 2451 C C . LYS B 1 148 ? -13.195 22.141 17 1 97.12 148 LYS B C 1
ATOM 2453 O O . LYS B 1 148 ? -13.469 21.25 16.188 1 97.12 148 LYS B O 1
ATOM 2458 N N . ILE B 1 149 ? -12.359 21.953 18 1 98.06 149 ILE B N 1
ATOM 2459 C CA . ILE B 1 149 ? -11.68 20.672 18.141 1 98.06 149 ILE B CA 1
ATOM 2460 C C . ILE B 1 149 ? -12.016 20.047 19.5 1 98.06 149 ILE B C 1
ATOM 2462 O O . ILE B 1 149 ? -11.43 19.031 19.891 1 98.06 149 ILE B O 1
ATOM 2466 N N . ALA B 1 150 ? -12.945 20.594 20.266 1 97 150 ALA B N 1
ATOM 2467 C CA . ALA B 1 150 ? -13.281 20.188 21.625 1 97 150 ALA B CA 1
ATOM 2468 C C . ALA B 1 150 ? -13.883 18.781 21.641 1 97 150 ALA B C 1
ATOM 2470 O O . ALA B 1 150 ? -13.852 18.094 22.672 1 97 150 ALA B O 1
ATOM 2471 N N . HIS B 1 151 ? -14.398 18.375 20.562 1 97.12 151 HIS B N 1
ATOM 2472 C CA . HIS B 1 151 ? -15.062 17.078 20.484 1 97.12 151 HIS B CA 1
ATOM 2473 C C . HIS B 1 151 ? -14.055 15.938 20.438 1 97.12 151 HIS B C 1
ATOM 2475 O O . HIS B 1 151 ? -14.414 14.773 20.594 1 97.12 151 HIS B O 1
ATOM 2481 N N . ILE B 1 152 ? -12.82 16.234 20.156 1 98.19 152 ILE B N 1
ATOM 2482 C CA . ILE B 1 152 ? -11.766 15.227 20.016 1 98.19 152 ILE B CA 1
ATOM 2483 C C . ILE B 1 152 ? -11.25 14.836 21.406 1 98.19 152 ILE B C 1
ATOM 2485 O O . ILE B 1 152 ? -10.734 15.68 22.141 1 98.19 152 ILE B O 1
ATOM 2489 N N . PRO B 1 153 ? -11.25 13.57 21.719 1 97.81 153 PRO B N 1
ATOM 2490 C CA . PRO B 1 153 ? -10.898 13.141 23.078 1 97.81 153 PRO B CA 1
ATOM 2491 C C . PRO B 1 153 ? -9.43 13.367 23.422 1 97.81 153 PRO B C 1
ATOM 2493 O O . PRO B 1 153 ? -9.102 13.797 24.531 1 97.81 153 PRO B O 1
ATOM 2496 N N . LEU B 1 154 ? -8.609 13.078 22.469 1 97.94 154 LEU B N 1
ATOM 2497 C CA . LEU B 1 154 ? -7.184 13.203 22.734 1 97.94 154 LEU B CA 1
ATOM 2498 C C . LEU B 1 154 ? -6.547 14.242 21.812 1 97.94 154 LEU B C 1
ATOM 2500 O O . LEU B 1 154 ? -6.445 14.031 20.609 1 97.94 154 LEU B O 1
ATOM 2504 N N . ILE B 1 155 ? -6.176 15.367 22.438 1 96.94 155 ILE B N 1
ATOM 2505 C CA . ILE B 1 155 ? -5.527 16.438 21.703 1 96.94 155 ILE B CA 1
ATOM 2506 C C . ILE B 1 155 ? -4.145 16.719 22.297 1 96.94 155 ILE B C 1
ATOM 2508 O O . ILE B 1 155 ? -3.994 16.844 23.516 1 96.94 155 ILE B O 1
ATOM 2512 N N . TYR B 1 156 ? -3.17 16.672 21.453 1 95.44 156 TYR B N 1
ATOM 2513 C CA . TYR B 1 156 ? -1.812 17.016 21.859 1 95.44 156 TYR B CA 1
ATOM 2514 C C . TYR B 1 156 ? -1.183 18.016 20.906 1 95.44 156 TYR B C 1
ATOM 2516 O O . TYR B 1 156 ? -0.889 17.703 19.766 1 95.44 156 TYR B O 1
ATOM 2524 N N . ILE B 1 157 ? -1.007 19.25 21.328 1 94.19 157 ILE B N 1
ATOM 2525 C CA . ILE B 1 157 ? -0.407 20.312 20.547 1 94.19 157 ILE B CA 1
ATOM 2526 C C . ILE B 1 157 ? 0.882 20.797 21.203 1 94.19 157 ILE B C 1
ATOM 2528 O O . ILE B 1 157 ? 0.848 21.391 22.281 1 94.19 157 ILE B O 1
ATOM 2532 N N . ARG B 1 158 ? 2.014 20.375 20.578 1 90.62 158 ARG B N 1
ATOM 2533 C CA . ARG B 1 158 ? 3.318 20.766 21.109 1 90.62 158 ARG B CA 1
ATOM 2534 C C . ARG B 1 158 ? 4.219 21.297 20 1 90.62 158 ARG B C 1
ATOM 2536 O O . ARG B 1 158 ? 4.871 20.516 19.297 1 90.62 158 ARG B O 1
ATOM 2543 N N . CYS B 1 159 ? 4.133 22.594 19.75 1 84.94 159 CYS B N 1
ATOM 2544 C CA . CYS B 1 159 ? 4.922 23.266 18.719 1 84.94 159 CYS B CA 1
ATOM 2545 C C . CYS B 1 159 ? 6.156 23.922 19.312 1 84.94 159 CYS B C 1
ATOM 2547 O O . CYS B 1 159 ? 6.152 24.297 20.484 1 84.94 159 CYS B O 1
#

Secondary structure (DSSP, 8-state):
------S----------SSS--EE-SEEEES-GGGGGSTTGGG----SEEEEEEESS-SS--HHHHHHHHHTTTT--EEEEEEESS-----GGGGG-TT--EEEEEEETT--------TT--EEEEEEEE-HHHHHHT-TTT-TTGGGGTT-SEEEEE-/------S----------SSS--EE-SEEEES-GGGGGSTTGGG----SEEEEEEESS-SS--HHHHHHHHHTTTT--EEEEEEESS-----GGGGG-TT--EEEEES-TT--------TT--EEEEESS--HHHHHHT-TTT-TTGGGGTT-SEEEEE-

Nearest PDB structures (foldseek):
  8zf0-assembly1_A  TM=5.605E-01  e=4.608E-03  Oryza sativa Japonica Group
  8i2h-assembly1_A  TM=7.115E-01  e=1.153E-01  Homo sapiens
  8yn1-assembly1_C  TM=5.669E-01  e=9.706E-02  Arabidopsis thaliana
  7drc-assembly1_C  TM=6.277E-01  e=1.086E+00  Nicotiana benthamiana
  7crc-assembly1_C  TM=3.046E-01  e=3.858E-01  Arabidopsis thaliana

pLDDT: mean 87.47, std 18.62, range [24.59, 98.56]

Foldseek 3Di:
DDDPPLPPQDPPPPLPQVPPDDDDDAEDEEADLCCCCDPPNVRYQEYAYYHHEDAAPDQEDDPSSLVSCLSHLAHYAYYEYEHYNRHAAYRLSQQSSASHAEYYYYNHQNHQDYHQHHLNYAEYYAEDRYHPNNCQQCPPPDHVCVVSCVSHNYYHHYD/DPPPPLPDQDPPPPLPQVPPDDDDDAEDEEADLCCCCDPPNVRYQEYAEYHHEDAAPDAEDDPSSLVSCLSHLAHYAYYEYEHYNRHAAYRLCQQSSQSHAEYYYYNHQNHQDYHQHHLNYAEYHAEDRYHPNNCQQCPPPDHVCVVSCVSHNYYHHYD

InterPro domains:
  IPR032675 Leucine-rich repeat domain superfamily [G3DSA:3.80.10.10] (15-147)

Solvent-accessible surface area (backbone atoms only — not comparable to full-atom values): 16420 Å² total; per-residue (Å²): 131,80,75,79,72,71,80,79,61,66,70,82,64,82,65,75,44,85,61,91,53,47,57,44,42,50,41,42,34,32,26,50,66,67,56,48,65,30,56,68,52,46,64,42,52,50,35,33,33,43,36,41,30,70,27,65,74,49,41,58,69,51,70,68,44,37,54,50,49,60,53,23,10,78,40,25,28,35,42,34,43,32,43,22,64,39,25,40,46,64,52,71,53,46,38,61,21,62,39,24,31,35,41,38,36,30,32,29,46,44,28,47,57,80,57,63,63,25,87,48,31,40,34,39,37,36,36,45,50,46,22,70,58,30,55,51,32,53,28,89,88,72,19,85,48,26,77,74,55,61,82,34,80,39,73,46,82,50,94,131,82,75,79,70,71,82,78,63,66,70,79,63,81,65,74,43,85,62,91,53,48,56,43,43,49,43,40,33,33,25,48,66,69,55,47,64,31,56,68,51,47,63,43,51,50,35,33,32,42,35,40,30,71,28,67,73,50,41,59,68,51,70,66,44,37,54,49,52,62,52,23,11,78,41,26,27,35,42,36,44,32,42,22,62,38,25,38,45,63,51,72,51,45,38,60,22,62,38,24,31,36,40,39,38,31,32,32,45,45,27,47,57,80,57,64,64,26,89,48,31,40,33,40,38,37,36,43,50,46,21,71,55,30,55,51,32,51,27,88,89,73,20,86,48,25,76,75,54,62,82,34,79,40,74,45,79,50,95

Organism: Dendrobium nobile (NCBI:txid94219)